Protein AF-A0A630PQ81-F1 (afdb_monomer_lite)

pLDDT: mean 87.75, std 16.14, range [36.44, 98.31]

Structure (mmCIF, N/CA/C/O backbone):
data_AF-A0A630PQ81-F1
#
_entry.id   AF-A0A630PQ81-F1
#
loop_
_atom_site.group_PDB
_atom_site.id
_atom_site.type_symbol
_atom_site.label_atom_id
_atom_site.label_alt_id
_atom_site.label_comp_id
_atom_site.label_asym_id
_atom_site.label_entity_id
_atom_site.label_seq_id
_atom_site.pdbx_PDB_ins_code
_atom_site.Cartn_x
_atom_site.Cartn_y
_atom_site.Cartn_z
_atom_site.occupancy
_atom_site.B_iso_or_equiv
_atom_site.auth_seq_id
_atom_site.auth_comp_id
_atom_site.auth_asym_id
_atom_site.auth_atom_id
_atom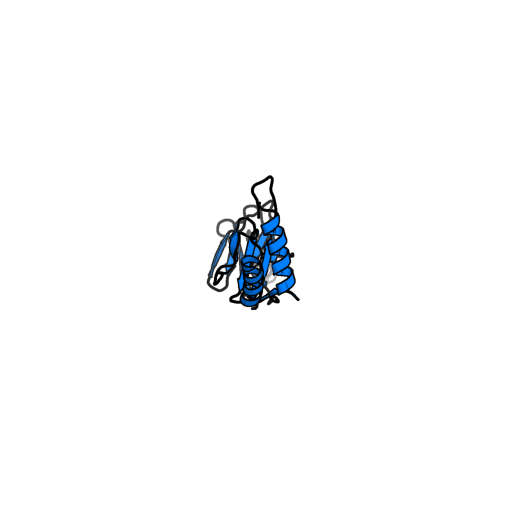_si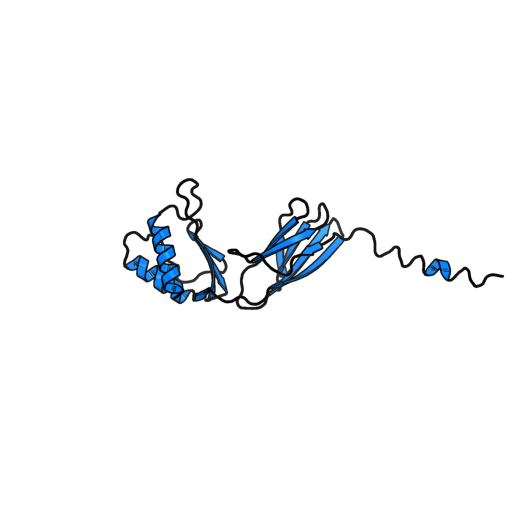te.pdbx_PDB_model_num
ATOM 1 N N . MET A 1 1 ? -54.970 -2.623 47.371 1.00 36.44 1 MET A N 1
ATOM 2 C CA . MET A 1 1 ? -53.693 -1.878 47.394 1.00 36.44 1 MET A CA 1
ATOM 3 C C . MET A 1 1 ? -52.606 -2.675 46.674 1.00 36.44 1 MET A C 1
ATOM 5 O O . MET A 1 1 ? -52.309 -3.789 47.068 1.00 36.44 1 MET A O 1
ATOM 9 N N . LYS A 1 2 ? -52.082 -2.087 45.588 1.00 42.00 2 LYS A N 1
ATOM 10 C CA . LYS A 1 2 ? -50.686 -2.111 45.104 1.00 42.00 2 LYS A CA 1
ATOM 11 C C . LYS A 1 2 ? -49.961 -3.469 44.942 1.00 42.00 2 LYS A C 1
ATOM 13 O O . LYS A 1 2 ? -48.954 -3.707 45.590 1.00 42.00 2 LYS A O 1
ATOM 18 N N . LYS A 1 3 ? -50.373 -4.278 43.953 1.00 38.97 3 LYS A N 1
ATOM 19 C CA . LYS A 1 3 ? -49.471 -5.231 43.252 1.00 38.97 3 LYS A CA 1
ATOM 20 C C . LYS A 1 3 ? -48.837 -4.639 41.976 1.00 38.97 3 LYS A C 1
ATOM 22 O O . LYS A 1 3 ? -48.076 -5.311 41.298 1.00 38.97 3 LYS A O 1
ATOM 27 N N . GLY A 1 4 ? -49.125 -3.371 41.669 1.00 41.38 4 GLY A N 1
ATOM 28 C CA . GLY A 1 4 ? -48.675 -2.685 40.451 1.00 41.38 4 GLY A CA 1
ATOM 29 C C . GLY A 1 4 ? -47.398 -1.847 40.576 1.00 41.38 4 GLY A C 1
ATOM 30 O O . GLY A 1 4 ? -47.082 -1.131 39.639 1.00 41.38 4 GLY A O 1
ATOM 31 N N . ILE A 1 5 ? -46.683 -1.879 41.709 1.00 49.38 5 ILE A N 1
ATOM 32 C CA . ILE A 1 5 ? -45.507 -1.003 41.928 1.00 49.38 5 ILE A CA 1
ATOM 33 C C . ILE A 1 5 ? -44.171 -1.757 41.814 1.00 49.38 5 ILE A C 1
ATOM 35 O O . ILE A 1 5 ? -43.137 -1.138 41.599 1.00 49.38 5 ILE A O 1
ATOM 39 N N . VAL A 1 6 ? -44.165 -3.093 41.864 1.00 46.97 6 VAL A N 1
ATOM 40 C CA . VAL A 1 6 ? -42.902 -3.858 41.899 1.00 46.97 6 VAL A CA 1
ATOM 41 C C . VAL A 1 6 ? -42.354 -4.182 40.499 1.00 46.97 6 VAL A C 1
ATOM 43 O O . VAL A 1 6 ? -41.145 -4.295 40.339 1.00 46.97 6 VAL A O 1
ATOM 46 N N . LEU A 1 7 ? -43.194 -4.237 39.455 1.00 39.53 7 LEU A N 1
ATOM 47 C CA . LEU A 1 7 ? -42.712 -4.476 38.082 1.00 39.53 7 LEU A CA 1
ATOM 48 C C . LEU A 1 7 ? -42.153 -3.223 37.384 1.00 39.53 7 LEU A C 1
ATOM 50 O O . LEU A 1 7 ? -41.381 -3.353 36.439 1.00 39.53 7 LEU A O 1
ATOM 54 N N . GLY A 1 8 ? -42.497 -2.020 37.857 1.00 38.06 8 GLY A N 1
ATOM 55 C CA . GLY A 1 8 ? -42.002 -0.764 37.279 1.00 38.06 8 GLY A CA 1
ATOM 56 C C . GLY A 1 8 ? -40.541 -0.453 37.623 1.00 38.06 8 GLY A C 1
ATOM 57 O O . GLY A 1 8 ? -39.893 0.287 36.894 1.00 38.06 8 GLY A O 1
ATOM 58 N N . LEU A 1 9 ? -40.005 -1.040 38.700 1.00 41.66 9 LEU A N 1
ATOM 59 C CA . LEU A 1 9 ? -38.631 -0.794 39.154 1.00 41.66 9 LEU A CA 1
ATOM 60 C C . LEU A 1 9 ? -37.600 -1.778 38.586 1.00 41.66 9 LEU A C 1
ATOM 62 O O . LEU A 1 9 ? -36.418 -1.462 38.575 1.00 41.66 9 LEU A O 1
ATOM 66 N N . ILE A 1 10 ? -38.023 -2.936 38.069 1.00 45.41 10 ILE A N 1
ATOM 67 C CA . ILE A 1 10 ? -37.098 -3.924 37.482 1.00 45.41 10 ILE A CA 1
ATOM 68 C C . ILE A 1 10 ? -36.835 -3.626 35.996 1.00 45.41 10 ILE A C 1
ATOM 70 O O . ILE A 1 10 ? -35.736 -3.865 35.509 1.00 45.41 10 ILE A O 1
ATOM 74 N N . LEU A 1 11 ? -37.788 -3.006 35.291 1.00 42.41 11 LEU A N 1
ATOM 75 C CA . LEU A 1 11 ? -37.612 -2.578 33.894 1.00 42.41 11 LEU A CA 1
ATOM 76 C C . LEU A 1 11 ? -36.824 -1.266 33.733 1.00 42.41 11 LEU A C 1
ATOM 78 O O . LEU A 1 11 ? -36.302 -0.995 32.654 1.00 42.41 11 LEU A O 1
ATOM 82 N N . LEU A 1 12 ? -36.690 -0.477 34.804 1.00 42.53 12 LEU A N 1
ATOM 83 C CA . LEU A 1 12 ? -35.894 0.759 34.823 1.00 42.53 12 LEU A CA 1
ATOM 84 C C . LEU A 1 12 ? -34.411 0.535 35.173 1.00 42.53 12 LEU A C 1
ATOM 86 O O . LEU A 1 12 ? -33.612 1.453 35.028 1.00 42.53 12 LEU A O 1
ATOM 90 N N . LEU A 1 13 ? -34.027 -0.681 35.579 1.00 41.66 13 LEU A N 1
ATOM 91 C CA . LEU A 1 13 ? -32.638 -1.050 35.893 1.00 41.66 13 LEU A CA 1
ATOM 92 C C . LEU A 1 13 ? -31.904 -1.738 34.731 1.00 41.66 13 LEU A C 1
ATOM 94 O O . LEU A 1 13 ? -30.680 -1.820 34.745 1.00 41.66 13 LEU A O 1
ATOM 98 N N . SER A 1 14 ? -32.616 -2.159 33.685 1.00 43.84 14 SER A N 1
ATOM 99 C CA . SER A 1 14 ? -32.022 -2.729 32.466 1.00 43.84 14 SER A CA 1
ATOM 100 C C . SER A 1 14 ? -31.565 -1.685 31.435 1.00 43.84 14 SER A C 1
ATOM 102 O O . SER A 1 14 ? -30.936 -2.051 30.449 1.00 43.84 14 SER A O 1
ATOM 104 N N . PHE A 1 15 ? -31.819 -0.391 31.663 1.00 43.97 15 PHE A N 1
ATOM 105 C CA . PHE A 1 15 ? -31.356 0.699 30.787 1.00 43.97 15 PHE A CA 1
ATOM 106 C C . PHE A 1 15 ? -30.071 1.401 31.269 1.00 43.97 15 PHE A C 1
ATOM 108 O O . PHE A 1 15 ? -29.619 2.340 30.623 1.00 43.97 15 PHE A O 1
ATOM 115 N N . VAL A 1 16 ? -29.441 0.937 32.358 1.00 46.56 16 VAL A N 1
ATOM 116 C CA . VAL A 1 16 ? -28.219 1.556 32.927 1.00 46.56 16 VAL A CA 1
ATOM 117 C C . VAL A 1 16 ? -26.954 0.701 32.709 1.00 46.56 16 VAL A C 1
ATOM 119 O O . VAL A 1 16 ? -25.920 0.956 33.310 1.00 46.56 16 VAL A O 1
ATOM 122 N N . LEU A 1 17 ? -26.983 -0.300 31.819 1.00 43.97 17 LEU A N 1
ATOM 123 C CA . LEU A 1 17 ? -25.800 -1.137 31.527 1.00 43.97 17 LEU A CA 1
ATOM 124 C C . LEU A 1 17 ? -25.284 -1.072 30.080 1.00 43.97 17 LEU A C 1
ATOM 126 O O . LEU A 1 17 ? -24.319 -1.755 29.768 1.00 43.97 17 LEU A O 1
ATOM 130 N N . TYR A 1 18 ? -25.846 -0.211 29.223 1.00 46.78 18 TYR A N 1
ATOM 131 C CA . TYR A 1 18 ? -25.339 0.020 27.856 1.00 46.78 18 TYR A CA 1
ATOM 132 C C . TYR A 1 18 ? -24.594 1.350 27.668 1.00 46.78 18 TYR A C 1
ATOM 134 O O . TYR A 1 18 ? -24.274 1.730 26.548 1.00 46.78 18 TYR A O 1
ATOM 142 N N . GLY A 1 19 ? -24.305 2.075 28.748 1.00 50.28 19 GLY A N 1
ATOM 143 C CA . GLY A 1 19 ? -23.718 3.409 28.653 1.00 50.28 19 GLY A CA 1
ATOM 144 C C . GLY A 1 19 ? -22.691 3.670 29.734 1.00 50.28 19 GLY A C 1
ATOM 145 O O . GLY A 1 19 ? -22.947 4.459 30.636 1.00 50.28 19 GLY A O 1
ATOM 146 N N . CYS A 1 20 ? -21.532 3.017 29.662 1.00 53.78 20 CYS A N 1
ATOM 147 C CA . CYS A 1 20 ? -20.345 3.554 30.316 1.00 53.78 20 CYS A CA 1
ATOM 148 C C . CYS A 1 20 ? -19.072 3.023 29.647 1.00 53.78 20 CYS A C 1
ATOM 150 O O . CYS A 1 20 ? -18.573 1.967 30.021 1.00 53.78 20 CYS A O 1
ATOM 152 N N . GLY A 1 21 ? -18.520 3.781 28.697 1.00 68.38 21 GLY A N 1
ATOM 153 C CA . GLY A 1 21 ? -17.074 3.897 28.471 1.00 68.38 21 GLY A CA 1
ATOM 154 C C . GLY A 1 21 ? -16.379 2.972 27.470 1.00 68.38 21 GLY A C 1
ATOM 155 O O . GLY A 1 21 ? -15.156 2.938 27.510 1.00 68.38 21 GLY A O 1
ATOM 156 N N . GLU A 1 22 ? -17.077 2.216 26.622 1.00 85.44 22 GLU A N 1
ATOM 157 C CA . GLU A 1 22 ? -16.407 1.641 25.442 1.00 85.44 22 GLU A CA 1
ATOM 158 C C . GLU A 1 22 ? -15.957 2.781 24.512 1.00 85.44 22 GLU A C 1
ATOM 160 O O . GLU A 1 22 ? -16.716 3.740 24.344 1.00 85.44 22 GLU A O 1
ATOM 165 N N . PRO A 1 23 ? -14.735 2.731 23.950 1.00 92.38 23 PRO A N 1
ATOM 166 C CA . PRO A 1 23 ? -14.291 3.764 23.027 1.00 92.38 23 PRO A CA 1
ATOM 167 C C . PRO A 1 23 ? -15.158 3.732 21.765 1.00 92.38 23 PRO A C 1
ATOM 169 O O . PRO A 1 23 ? -15.408 2.674 21.187 1.00 92.38 23 PRO A O 1
ATOM 172 N N . GLU A 1 24 ? -15.609 4.894 21.315 1.00 93.81 24 GLU A N 1
ATOM 173 C CA . GLU A 1 24 ? -16.225 5.048 20.002 1.00 93.81 24 GLU A CA 1
ATOM 174 C C . GLU A 1 24 ? -15.226 4.632 18.926 1.00 93.81 24 GLU A C 1
ATOM 176 O O . GLU A 1 24 ? -14.032 4.913 19.039 1.00 93.81 24 GLU A O 1
ATOM 181 N N . LEU A 1 25 ? -15.716 3.970 17.881 1.00 96.62 25 LEU A N 1
ATOM 182 C CA . LEU A 1 25 ? -14.913 3.559 16.741 1.00 96.62 25 LEU A CA 1
ATOM 183 C C . LEU A 1 25 ? -15.774 3.561 15.482 1.00 96.62 25 LEU A C 1
ATOM 185 O O . LEU A 1 25 ? -16.758 2.828 15.395 1.00 96.62 25 LEU A O 1
ATOM 189 N N . ASP A 1 26 ? -15.358 4.342 14.491 1.00 96.62 26 ASP A N 1
ATOM 190 C CA . ASP A 1 26 ? -15.913 4.307 13.141 1.00 96.62 26 ASP A CA 1
ATOM 191 C C . ASP A 1 26 ? -14.789 4.267 12.104 1.00 96.62 26 ASP A C 1
ATOM 193 O O . ASP A 1 26 ? -13.698 4.804 12.314 1.00 96.62 26 ASP A O 1
ATOM 197 N N . ILE A 1 27 ? -15.045 3.610 10.975 1.00 97.25 27 ILE A N 1
ATOM 198 C CA . ILE A 1 27 ? -14.102 3.533 9.861 1.00 97.25 27 ILE A CA 1
ATOM 199 C C . ILE A 1 27 ? -14.843 3.533 8.526 1.00 97.25 27 ILE A C 1
ATOM 201 O O . ILE A 1 27 ? -15.857 2.855 8.346 1.00 97.25 27 ILE A O 1
ATOM 205 N N . SER A 1 28 ? -14.306 4.281 7.560 1.00 96.12 28 SER A N 1
ATOM 206 C CA . SER A 1 28 ? -14.865 4.374 6.219 1.00 96.12 28 SER A CA 1
ATOM 207 C C . SER A 1 28 ? -14.917 3.001 5.549 1.00 96.12 28 SER A C 1
ATOM 209 O O . SER A 1 28 ? -14.017 2.174 5.685 1.00 96.12 28 SER A O 1
ATOM 211 N N . LYS A 1 29 ? -15.983 2.758 4.782 1.00 91.94 29 LYS A N 1
ATOM 212 C CA . LYS A 1 29 ? -16.113 1.544 3.958 1.00 91.94 29 LYS A CA 1
ATOM 213 C C . LYS A 1 29 ? -15.402 1.675 2.617 1.00 91.94 29 LYS A C 1
ATOM 215 O O . LYS A 1 29 ? -14.972 0.673 2.051 1.00 91.94 29 LYS A O 1
ATOM 220 N N . ASP A 1 30 ? -15.256 2.907 2.144 1.00 93.69 30 ASP A N 1
ATOM 221 C CA . ASP A 1 30 ? -14.578 3.226 0.898 1.00 93.69 30 ASP A CA 1
ATOM 222 C C . ASP A 1 30 ? -13.176 3.774 1.190 1.00 93.69 30 ASP A C 1
ATOM 224 O O . ASP A 1 30 ? -13.030 4.678 2.027 1.00 93.69 30 ASP A O 1
ATOM 228 N N . PRO A 1 31 ? -12.135 3.243 0.527 1.00 95.81 31 PRO A N 1
ATOM 229 C CA . PRO A 1 31 ? -10.786 3.755 0.674 1.00 95.81 31 PRO A CA 1
ATOM 230 C C . PRO A 1 31 ? -10.530 4.960 -0.232 1.00 95.81 31 PRO A C 1
ATOM 232 O O . PRO A 1 31 ? -11.001 5.042 -1.369 1.00 95.81 31 PRO A O 1
ATOM 235 N N . GLY A 1 32 ? -9.659 5.852 0.229 1.00 93.00 32 GLY A N 1
ATOM 236 C CA . GLY A 1 32 ? -8.945 6.780 -0.638 1.00 93.00 32 GLY A CA 1
ATOM 237 C C . GLY A 1 32 ? -7.964 6.060 -1.573 1.00 93.00 32 GLY A C 1
ATOM 238 O O . GLY A 1 32 ? -7.551 4.919 -1.340 1.00 93.00 32 GLY A O 1
ATOM 239 N N . LYS A 1 33 ? -7.565 6.753 -2.645 1.00 84.94 33 LYS A N 1
ATOM 240 C CA . LYS A 1 33 ? -6.520 6.295 -3.577 1.00 84.94 33 LYS A CA 1
ATOM 241 C C . LYS A 1 33 ? -5.121 6.545 -2.999 1.00 84.94 33 LYS A C 1
ATOM 243 O O . LYS A 1 33 ? -4.951 7.319 -2.063 1.00 84.94 33 LYS A O 1
ATOM 248 N N . GLY A 1 34 ? -4.114 5.906 -3.583 1.00 91.06 34 GLY A N 1
ATOM 249 C CA . GLY A 1 34 ? -2.717 6.025 -3.164 1.00 91.06 34 GLY A CA 1
ATOM 250 C C . GLY A 1 34 ? -1.954 4.723 -3.364 1.00 91.06 34 GLY A C 1
ATOM 251 O O . GLY A 1 34 ? -2.516 3.739 -3.853 1.00 91.06 34 GLY A O 1
ATOM 252 N N . TYR A 1 35 ? -0.685 4.716 -2.969 1.00 94.62 35 TYR A N 1
ATOM 253 C CA . TYR A 1 35 ? 0.141 3.512 -3.011 1.00 94.62 35 TYR A CA 1
ATOM 254 C C . TYR A 1 35 ? -0.479 2.387 -2.157 1.00 94.62 35 TYR A C 1
ATOM 256 O O . TYR A 1 35 ? -0.769 1.311 -2.679 1.00 94.62 35 TYR A O 1
ATOM 264 N N . TYR A 1 36 ? -0.851 2.687 -0.910 1.00 96.00 36 TYR A N 1
ATOM 265 C CA . TYR A 1 36 ? -1.778 1.876 -0.108 1.00 96.00 36 TYR A CA 1
ATOM 266 C C . TYR A 1 36 ? -3.239 2.285 -0.348 1.00 96.00 36 TYR A C 1
ATOM 268 O O . TYR A 1 36 ? -3.518 3.405 -0.788 1.00 96.00 36 TYR A O 1
ATOM 276 N N . LEU A 1 37 ? -4.183 1.400 -0.018 1.00 96.56 37 LEU A N 1
ATOM 277 C CA . LEU A 1 37 ? -5.573 1.807 0.205 1.00 96.56 37 LEU A CA 1
ATOM 278 C C . LEU A 1 37 ? -5.658 2.518 1.559 1.00 96.56 37 LEU A C 1
ATOM 280 O O . LEU A 1 37 ? -5.123 2.024 2.551 1.00 96.56 37 LEU A O 1
ATOM 284 N N . GLN A 1 38 ? -6.315 3.677 1.587 1.00 97.06 38 GLN A N 1
ATOM 285 C CA . GLN A 1 38 ? -6.360 4.540 2.769 1.00 97.06 38 GLN A CA 1
ATOM 286 C C . GLN A 1 38 ? -7.774 4.581 3.339 1.00 97.06 38 GLN A C 1
ATOM 288 O O . GLN A 1 38 ? -8.652 5.219 2.761 1.00 97.06 38 GLN A O 1
ATOM 293 N N . TYR A 1 39 ? -7.998 3.924 4.470 1.00 97.94 39 TYR A N 1
ATOM 294 C CA . TYR A 1 39 ? -9.282 3.949 5.162 1.00 97.94 39 TYR A CA 1
ATOM 295 C C . TYR A 1 39 ? -9.217 4.936 6.318 1.00 97.94 39 TYR A C 1
ATOM 297 O O . TYR A 1 39 ? -8.352 4.824 7.185 1.00 97.94 39 TYR A O 1
ATOM 305 N N . LYS A 1 40 ? -10.109 5.925 6.311 1.00 97.88 40 LYS A N 1
ATOM 306 C CA . LYS A 1 40 ? -10.156 6.952 7.355 1.00 97.88 40 LYS A CA 1
ATOM 307 C C . LYS A 1 40 ? -11.099 6.500 8.452 1.00 97.88 40 LYS A C 1
ATOM 309 O O . LYS A 1 40 ? -12.177 6.001 8.145 1.00 97.88 40 LYS A O 1
ATOM 314 N N . GLY A 1 41 ? -10.716 6.701 9.702 1.00 97.75 41 GLY A N 1
ATOM 315 C CA . GLY A 1 41 ? -11.576 6.402 10.836 1.00 97.75 41 GLY A CA 1
ATOM 316 C C . GLY A 1 41 ? -11.478 7.442 11.934 1.00 97.75 41 GLY A C 1
ATOM 317 O O . GLY A 1 41 ? -10.593 8.303 11.924 1.00 97.75 41 GLY A O 1
ATOM 318 N N . THR A 1 42 ? -12.414 7.347 12.869 1.00 97.81 42 THR A N 1
ATOM 319 C CA . THR A 1 42 ? -12.504 8.195 14.056 1.00 97.81 42 THR A CA 1
ATOM 320 C C . THR A 1 42 ? -12.663 7.346 15.306 1.00 97.81 42 THR A C 1
ATOM 322 O O . THR A 1 42 ? -13.198 6.238 15.248 1.00 97.81 42 THR A O 1
ATOM 325 N N . THR A 1 43 ? -12.199 7.862 16.439 1.00 96.69 43 THR A N 1
ATOM 326 C CA . THR A 1 43 ? -12.234 7.163 17.725 1.00 96.69 43 THR A CA 1
ATOM 327 C C . THR A 1 43 ? -12.372 8.127 18.901 1.00 96.69 43 THR A C 1
ATOM 329 O O . THR A 1 43 ? -12.113 9.319 18.754 1.00 96.69 43 THR A O 1
ATOM 332 N N . SER A 1 44 ? -12.726 7.633 20.088 1.00 93.12 44 SER A N 1
ATOM 333 C CA . SER A 1 44 ? -12.709 8.444 21.319 1.00 93.12 44 SER A CA 1
ATOM 334 C C . SER A 1 44 ? -11.333 9.033 21.659 1.00 93.12 44 SER A C 1
ATOM 336 O O . SER A 1 44 ? -10.300 8.550 21.190 1.00 93.12 44 SER A O 1
ATOM 338 N N . ASP A 1 45 ? -11.324 10.074 22.498 1.00 88.00 45 ASP A N 1
ATOM 339 C CA . ASP A 1 45 ? -10.101 10.651 23.074 1.00 88.00 45 ASP A CA 1
ATOM 340 C C . ASP A 1 45 ? -9.251 9.581 23.764 1.00 88.00 45 ASP A C 1
ATOM 342 O O . ASP A 1 45 ? -9.777 8.669 24.395 1.00 88.00 45 ASP A O 1
ATOM 346 N N . GLU A 1 46 ? -7.928 9.693 23.617 1.00 88.44 46 GLU A N 1
ATOM 347 C CA . GLU A 1 46 ? -6.916 8.804 24.218 1.00 88.44 46 GLU A CA 1
ATOM 348 C C . GLU A 1 46 ? -6.963 7.324 23.780 1.00 88.44 46 GLU A C 1
ATOM 350 O O . GLU A 1 46 ? -6.067 6.548 24.134 1.00 88.44 46 GLU A O 1
ATOM 355 N N . ALA A 1 47 ? -7.946 6.928 22.965 1.00 95.25 47 ALA A N 1
ATOM 356 C CA . ALA A 1 47 ? -8.067 5.570 22.462 1.00 95.25 47 ALA A CA 1
ATOM 357 C C . ALA A 1 47 ? -6.895 5.210 21.537 1.00 95.25 47 ALA A C 1
ATOM 359 O O . ALA A 1 47 ? -6.502 5.961 20.641 1.00 95.25 47 ALA A O 1
ATOM 360 N N . LYS A 1 48 ? -6.346 4.012 21.737 1.00 96.94 48 LYS A N 1
ATOM 361 C CA . LYS A 1 48 ? -5.285 3.446 20.901 1.00 96.94 48 LYS A CA 1
ATOM 362 C C . LYS A 1 48 ? -5.901 2.548 19.847 1.00 96.94 48 LYS A C 1
ATOM 364 O O . LYS A 1 48 ? -6.679 1.658 20.187 1.00 96.94 48 LYS A O 1
ATOM 369 N N . ILE A 1 49 ? -5.494 2.735 18.594 1.00 98.25 49 ILE A N 1
ATOM 370 C CA . ILE A 1 49 ? -6.002 1.937 17.481 1.00 98.25 49 ILE A CA 1
ATOM 371 C C . ILE A 1 49 ? -4.993 0.872 17.065 1.00 98.25 49 ILE A C 1
ATOM 373 O O . ILE A 1 49 ? -3.806 1.142 16.872 1.00 98.25 49 ILE A O 1
ATOM 377 N N . THR A 1 50 ? -5.486 -0.353 16.903 1.00 98.19 50 THR A N 1
ATOM 378 C CA . THR A 1 50 ? -4.740 -1.482 16.348 1.00 98.19 50 THR A CA 1
ATOM 379 C C . THR A 1 50 ? -5.490 -2.055 15.153 1.00 98.19 50 THR A C 1
ATOM 381 O O . THR A 1 50 ? -6.689 -2.305 15.217 1.00 98.19 50 THR A O 1
ATOM 384 N N . LEU A 1 51 ? -4.772 -2.286 14.061 1.00 98.31 51 LEU A N 1
ATOM 385 C CA . LEU A 1 51 ? -5.243 -3.028 12.903 1.00 98.31 51 LEU A CA 1
ATOM 386 C C . LEU A 1 51 ? -4.706 -4.456 12.980 1.00 98.31 51 LEU A C 1
ATOM 388 O O . LEU A 1 51 ? -3.499 -4.649 13.117 1.00 98.31 51 LEU A O 1
ATOM 392 N N . LYS A 1 52 ? -5.582 -5.448 12.862 1.00 98.31 52 LYS A N 1
ATOM 393 C CA . LYS A 1 52 ? -5.236 -6.869 12.889 1.00 98.31 52 LYS A CA 1
ATOM 394 C C . LYS A 1 52 ? -5.668 -7.545 11.593 1.00 98.31 52 LYS A C 1
ATOM 396 O O . LYS A 1 52 ? -6.802 -7.352 11.163 1.00 98.31 52 LYS A O 1
ATOM 401 N N . ASN A 1 53 ? -4.787 -8.322 10.969 1.00 96.25 53 ASN A N 1
ATOM 402 C CA . ASN A 1 53 ? -5.119 -9.102 9.769 1.00 96.25 53 ASN A CA 1
ATOM 403 C C . ASN A 1 53 ? -5.644 -10.510 10.126 1.00 96.25 53 ASN A C 1
ATOM 405 O O . ASN A 1 53 ? -5.686 -10.900 11.295 1.00 96.25 53 ASN A O 1
ATOM 409 N N . GLU A 1 54 ? -6.036 -11.294 9.117 1.00 94.62 54 GLU A N 1
ATOM 410 C CA . GLU A 1 54 ? -6.593 -12.645 9.318 1.00 94.62 54 GLU A CA 1
ATOM 411 C C . GLU A 1 54 ? -5.570 -13.659 9.859 1.00 94.62 54 GLU A C 1
ATOM 413 O O . GLU A 1 54 ? -5.972 -14.630 10.498 1.00 94.62 54 GLU A O 1
ATOM 418 N N . SER A 1 55 ? -4.261 -13.433 9.672 1.00 94.44 55 SER A N 1
ATOM 419 C CA . SER A 1 55 ? -3.211 -14.262 10.289 1.00 94.44 55 SER A CA 1
ATOM 420 C C . SER A 1 55 ? -2.957 -13.910 11.759 1.00 94.44 55 SER A C 1
ATOM 422 O O . SER A 1 55 ? -2.253 -14.636 12.459 1.00 94.44 55 SER A O 1
ATOM 424 N N . GLY A 1 56 ? -3.560 -12.824 12.249 1.00 95.62 56 GLY A N 1
ATOM 425 C CA . GLY A 1 56 ? -3.443 -12.351 13.622 1.00 95.62 56 GLY A CA 1
ATOM 426 C C . GLY A 1 56 ? -2.285 -11.387 13.868 1.00 95.62 56 GLY A C 1
ATOM 427 O O . GLY A 1 56 ? -2.106 -10.956 15.006 1.00 95.62 56 GLY A O 1
ATOM 428 N N . GLU A 1 57 ? 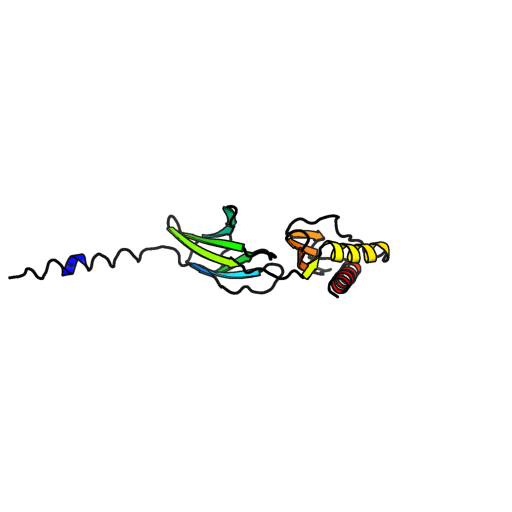-1.539 -11.017 12.829 1.00 96.25 57 GLU A N 1
ATOM 429 C CA . GLU A 1 57 ? -0.540 -9.954 12.888 1.00 96.25 57 GLU A CA 1
ATOM 430 C C . GLU A 1 57 ? -1.220 -8.616 13.189 1.00 96.25 57 GLU A C 1
ATOM 432 O O . GLU A 1 57 ? -2.307 -8.322 12.682 1.00 96.25 57 GLU A O 1
ATOM 437 N N . THR A 1 58 ? -0.577 -7.803 14.026 1.00 97.25 58 THR A N 1
ATOM 438 C CA . THR A 1 58 ? -1.131 -6.534 14.497 1.00 97.25 58 THR A CA 1
ATOM 439 C C . THR A 1 58 ? -0.215 -5.366 14.160 1.00 97.25 58 THR A C 1
ATOM 441 O O . THR A 1 58 ? 1.007 -5.467 14.252 1.00 97.25 58 THR A O 1
ATOM 444 N N . LYS A 1 59 ? -0.816 -4.228 13.814 1.00 97.25 59 LYS A N 1
ATOM 445 C CA . LYS A 1 59 ? -0.140 -2.955 13.569 1.00 97.25 59 LYS A CA 1
ATOM 446 C C . LYS A 1 59 ? -0.848 -1.851 14.345 1.00 97.25 59 LYS A C 1
ATOM 448 O O . LYS A 1 59 ? -2.052 -1.664 14.192 1.00 97.25 59 LYS A O 1
ATOM 453 N N . LYS A 1 60 ? -0.109 -1.103 15.165 1.00 97.75 60 LYS A N 1
ATOM 454 C CA . LYS A 1 60 ? -0.634 0.105 15.820 1.00 97.75 60 LYS A CA 1
ATOM 455 C C . LYS A 1 60 ? -0.781 1.222 14.790 1.00 97.75 60 LYS A C 1
ATOM 457 O O . LYS A 1 60 ? 0.077 1.352 13.917 1.00 97.75 60 LYS A O 1
ATOM 462 N N . LEU A 1 61 ? -1.859 1.990 14.888 1.00 97.81 61 LEU A N 1
ATOM 463 C CA . LEU A 1 61 ? -2.101 3.153 14.040 1.00 97.81 61 LEU A CA 1
ATOM 464 C C . LEU A 1 61 ? -1.926 4.431 14.854 1.00 97.81 61 LEU A C 1
ATOM 466 O O . LEU A 1 61 ? -2.341 4.492 16.014 1.00 97.81 61 LEU A O 1
ATOM 470 N N . ASP A 1 62 ? -1.341 5.442 14.222 1.00 96.75 62 ASP A N 1
ATOM 471 C CA . ASP A 1 62 ? -1.253 6.774 14.800 1.00 96.75 62 ASP A CA 1
ATOM 472 C C . ASP A 1 62 ? -2.635 7.434 14.794 1.00 96.75 62 ASP A C 1
ATOM 474 O O . ASP A 1 62 ? -3.394 7.335 13.823 1.00 96.75 62 ASP A O 1
ATOM 478 N N . VAL A 1 63 ? -2.958 8.082 15.912 1.00 96.25 63 VAL A N 1
ATOM 479 C CA . VAL A 1 63 ? -4.219 8.791 16.122 1.00 96.25 63 VAL A CA 1
ATOM 480 C C . VAL A 1 63 ? -3.896 10.257 16.354 1.00 96.25 63 VAL A C 1
ATOM 482 O O . VAL A 1 63 ? -3.223 10.612 17.320 1.00 96.25 63 VAL A O 1
ATOM 485 N N . GLU A 1 64 ? -4.408 11.117 15.485 1.00 94.62 64 GLU A N 1
ATOM 486 C CA . GLU A 1 64 ? -4.262 12.563 15.576 1.00 94.62 64 GLU A CA 1
ATOM 487 C C . GLU A 1 64 ? -5.642 13.193 15.691 1.00 94.62 64 GLU A C 1
ATOM 489 O O . GLU A 1 64 ? -6.472 13.036 14.797 1.00 94.62 64 GLU A O 1
ATOM 494 N N . LYS A 1 65 ? -5.900 13.917 16.789 1.00 93.44 65 LYS A N 1
ATOM 495 C CA . LYS A 1 65 ? -7.192 14.588 17.034 1.00 93.44 65 LYS A CA 1
ATOM 496 C C . LYS A 1 65 ? -8.372 13.651 16.746 1.00 93.44 65 LYS A C 1
ATOM 498 O O . LYS A 1 65 ? -9.204 13.935 15.881 1.00 93.44 65 LYS A O 1
ATOM 503 N N . ASN A 1 66 ? -8.369 12.489 17.405 1.00 95.88 66 ASN A N 1
ATOM 504 C CA . ASN A 1 66 ? -9.427 11.476 17.299 1.00 95.88 66 ASN A CA 1
ATOM 505 C C . ASN A 1 66 ? -9.579 10.826 15.926 1.00 95.88 66 ASN A C 1
ATOM 507 O O . ASN A 1 66 ? -10.500 10.044 15.724 1.00 95.88 66 ASN A O 1
ATOM 511 N N . SER A 1 67 ? -8.695 11.135 14.985 1.00 97.25 67 SER A N 1
ATOM 512 C CA . SER A 1 67 ? -8.741 10.632 13.621 1.00 97.25 67 SER A CA 1
ATOM 513 C C . SER A 1 67 ? -7.544 9.733 13.368 1.00 97.25 67 SER A C 1
ATOM 515 O O . SER A 1 67 ? -6.446 9.987 13.856 1.00 97.25 67 SER A O 1
ATOM 517 N N . PHE A 1 68 ? -7.742 8.686 12.579 1.00 97.62 68 PHE A N 1
ATOM 518 C CA . PHE A 1 68 ? -6.668 7.790 12.169 1.00 97.62 68 PHE A CA 1
ATOM 519 C C . PHE A 1 68 ? -6.827 7.390 10.704 1.00 97.62 68 PHE A C 1
ATOM 521 O O . PHE A 1 68 ? -7.905 7.497 10.112 1.00 97.62 68 PHE A O 1
ATOM 528 N N . THR A 1 69 ? -5.734 6.910 10.111 1.00 97.81 69 THR A N 1
ATOM 529 C CA . THR A 1 69 ? -5.745 6.328 8.765 1.00 97.81 69 THR A CA 1
ATOM 530 C C . THR A 1 69 ? -5.183 4.914 8.812 1.00 97.81 69 THR A C 1
ATOM 532 O O . THR A 1 69 ? -4.019 4.702 9.147 1.00 97.81 69 THR A O 1
ATOM 535 N N . ALA A 1 70 ? -6.003 3.934 8.443 1.00 97.31 70 ALA A N 1
ATOM 536 C CA . ALA A 1 70 ? -5.560 2.568 8.220 1.00 97.31 70 ALA A CA 1
ATOM 537 C C . ALA A 1 70 ? -5.048 2.428 6.781 1.00 97.31 70 ALA A C 1
ATOM 539 O O . ALA A 1 70 ? -5.811 2.508 5.815 1.00 97.31 70 ALA A O 1
ATOM 540 N N . LEU A 1 71 ? -3.737 2.224 6.649 1.00 96.19 71 LEU A N 1
ATOM 541 C CA . LEU A 1 71 ? -3.084 1.913 5.380 1.00 96.19 71 LEU A CA 1
ATOM 542 C C . LEU A 1 71 ? -3.062 0.399 5.195 1.00 96.19 71 LEU A C 1
ATOM 544 O O . LEU A 1 71 ? -2.368 -0.299 5.937 1.00 96.19 71 LEU A O 1
ATOM 548 N N . VAL A 1 72 ? -3.809 -0.098 4.210 1.00 95.31 72 VAL A N 1
ATOM 549 C CA . VAL A 1 72 ? -3.880 -1.534 3.907 1.00 95.31 72 VAL A CA 1
ATOM 550 C C . VAL A 1 72 ? -3.324 -1.829 2.512 1.00 95.31 72 VAL A C 1
ATOM 552 O O . VAL A 1 72 ? -3.509 -1.020 1.590 1.00 95.31 72 VAL A O 1
ATOM 555 N N . PRO A 1 73 ? -2.600 -2.950 2.341 1.00 94.62 73 PRO A N 1
ATOM 556 C CA . PRO A 1 73 ? -2.070 -3.342 1.046 1.00 94.62 73 PRO A CA 1
ATOM 557 C C . PRO A 1 73 ? -3.201 -3.639 0.057 1.00 94.62 73 PRO A C 1
ATOM 559 O O . PRO A 1 73 ? -4.328 -3.983 0.421 1.00 94.62 73 PRO A O 1
ATOM 562 N N . ARG A 1 74 ? -2.883 -3.498 -1.225 1.00 95.06 74 ARG A N 1
ATOM 563 C CA . ARG A 1 74 ? -3.750 -3.875 -2.337 1.00 95.06 74 ARG A CA 1
ATOM 564 C C . ARG A 1 74 ? -3.506 -5.344 -2.644 1.00 95.06 74 ARG A C 1
ATOM 566 O O . ARG A 1 74 ? -2.368 -5.726 -2.879 1.00 95.06 74 ARG A O 1
ATOM 573 N N . LEU A 1 75 ? -4.569 -6.138 -2.674 1.00 95.38 75 LEU A N 1
ATOM 574 C CA . LEU A 1 75 ? -4.493 -7.580 -2.902 1.00 95.38 75 LEU A CA 1
ATOM 575 C C . LEU A 1 75 ? -5.426 -7.987 -4.043 1.00 95.38 75 LEU A C 1
ATOM 577 O O . LEU A 1 75 ? -6.489 -7.394 -4.243 1.00 95.38 75 LEU A O 1
ATOM 581 N N . THR A 1 76 ? -5.031 -9.008 -4.795 1.00 96.38 76 THR A N 1
ATOM 582 C CA . THR A 1 76 ? -5.851 -9.634 -5.845 1.00 96.38 76 THR A CA 1
ATOM 583 C C . THR A 1 76 ? -6.964 -10.511 -5.271 1.00 96.38 76 THR A C 1
ATOM 585 O O . THR A 1 76 ? -7.917 -10.870 -5.969 1.00 96.38 76 THR A O 1
ATOM 588 N N . SER A 1 77 ? -6.883 -10.810 -3.976 1.00 96.50 77 SER A N 1
ATOM 589 C CA . SER A 1 77 ? -7.905 -11.481 -3.185 1.00 96.50 77 SER A CA 1
ATOM 590 C C . SER A 1 77 ? -8.646 -10.494 -2.275 1.00 96.50 77 SER A C 1
ATOM 592 O O . SER A 1 77 ? -8.213 -9.367 -2.035 1.00 96.50 77 SER A O 1
ATOM 594 N N . LYS A 1 78 ? -9.824 -10.905 -1.798 1.00 96.56 78 LYS A N 1
ATOM 595 C CA . LYS A 1 78 ? -10.532 -10.194 -0.729 1.00 96.56 78 LYS A CA 1
ATOM 596 C C . LYS A 1 78 ? -9.775 -10.432 0.579 1.00 96.56 78 LYS A C 1
ATOM 598 O O . LYS A 1 78 ? -9.457 -11.580 0.862 1.00 96.56 78 LYS A O 1
ATOM 603 N N . ALA A 1 79 ? -9.592 -9.387 1.379 1.00 95.88 79 ALA A N 1
ATOM 604 C CA . ALA A 1 79 ? -8.990 -9.480 2.706 1.00 95.88 79 ALA A CA 1
ATOM 605 C C . ALA A 1 79 ? -9.906 -8.872 3.770 1.00 95.88 79 ALA A C 1
ATOM 607 O O . ALA A 1 79 ? -10.693 -7.959 3.492 1.00 95.88 79 ALA A O 1
ATOM 608 N N . ILE A 1 80 ? -9.819 -9.386 4.993 1.00 97.25 80 ILE A N 1
ATOM 609 C CA . ILE A 1 80 ? -10.573 -8.869 6.137 1.00 97.25 80 ILE A CA 1
ATOM 610 C C . ILE A 1 80 ? -9.596 -8.441 7.229 1.00 97.25 80 ILE A C 1
ATOM 612 O O . ILE A 1 80 ? -8.675 -9.165 7.585 1.00 97.25 80 ILE A O 1
ATOM 616 N N . TYR A 1 81 ? -9.818 -7.259 7.787 1.00 97.94 81 TYR A N 1
ATOM 617 C CA . TYR A 1 81 ? -9.081 -6.771 8.943 1.00 97.94 81 TYR A CA 1
ATOM 618 C C . TYR A 1 81 ? -10.045 -6.504 10.094 1.00 97.94 81 TYR A C 1
ATOM 620 O O . TYR A 1 81 ? -11.191 -6.102 9.879 1.00 97.94 81 TYR A O 1
ATOM 628 N N . THR A 1 82 ? -9.567 -6.688 11.317 1.00 98.19 82 THR A N 1
ATOM 629 C CA . THR A 1 82 ? -10.240 -6.199 12.521 1.00 98.19 82 THR A CA 1
ATOM 630 C C . THR A 1 82 ? -9.556 -4.912 12.955 1.00 98.19 82 THR A C 1
ATOM 632 O O . THR A 1 82 ? -8.339 -4.881 13.140 1.00 98.19 82 THR A O 1
ATOM 635 N N . VAL A 1 83 ? -10.332 -3.842 13.091 1.00 98.25 83 VAL A N 1
ATOM 636 C CA . VAL A 1 83 ? -9.887 -2.570 13.659 1.00 98.25 83 VAL A CA 1
ATOM 637 C C . VAL A 1 83 ? -10.347 -2.542 15.102 1.00 98.25 83 VAL A C 1
ATOM 639 O O . VAL A 1 83 ? -11.524 -2.760 15.374 1.00 98.25 83 VAL A O 1
ATOM 642 N N . ILE A 1 84 ? -9.410 -2.295 16.004 1.00 97.94 84 ILE A N 1
ATOM 643 C CA . ILE A 1 84 ? -9.599 -2.404 17.443 1.00 97.94 84 ILE A CA 1
ATOM 644 C C . ILE A 1 84 ? -9.274 -1.048 18.058 1.00 97.94 84 ILE A C 1
ATOM 646 O O . ILE A 1 84 ? -8.149 -0.567 17.905 1.00 97.94 84 ILE A O 1
ATOM 650 N N . ALA A 1 85 ? -10.235 -0.451 18.755 1.00 97.75 85 ALA A N 1
ATOM 651 C CA . ALA A 1 85 ? -10.037 0.726 19.588 1.00 97.75 85 ALA A CA 1
ATOM 652 C C . ALA A 1 85 ? -9.989 0.305 21.049 1.00 97.75 85 ALA A C 1
ATOM 654 O O . ALA A 1 85 ? -10.901 -0.363 21.527 1.00 97.75 85 ALA A O 1
ATOM 655 N N . LYS A 1 86 ? -8.942 0.718 21.763 1.00 96.12 86 LYS A N 1
ATOM 656 C CA . LYS A 1 86 ? -8.767 0.407 23.180 1.00 96.12 86 LYS A CA 1
ATOM 657 C C . LYS A 1 86 ? -8.527 1.665 24.002 1.00 96.12 86 LYS A C 1
ATOM 659 O O . LYS A 1 86 ? -7.559 2.382 23.751 1.00 96.12 86 LYS A O 1
ATOM 664 N N . ASP A 1 87 ? -9.353 1.870 25.023 1.00 94.12 87 ASP A N 1
ATOM 665 C CA . ASP A 1 87 ? -9.132 2.843 26.097 1.00 94.12 87 ASP A CA 1
ATOM 666 C C . ASP A 1 87 ? -9.155 2.108 27.445 1.00 94.12 87 ASP A C 1
ATOM 668 O O . ASP A 1 87 ? -10.132 1.447 27.802 1.00 94.12 87 ASP A O 1
ATOM 672 N N . LYS A 1 88 ? -8.049 2.204 28.193 1.00 89.12 88 LYS A N 1
ATOM 673 C CA . LYS A 1 88 ? -7.814 1.465 29.447 1.00 89.12 88 LYS A CA 1
ATOM 674 C C . LYS A 1 88 ? -8.111 -0.035 29.270 1.00 89.12 88 LYS A C 1
ATOM 676 O O . LYS A 1 88 ? -7.415 -0.710 28.507 1.00 89.12 88 LYS A O 1
ATOM 681 N N . ASP A 1 89 ? -9.133 -0.539 29.956 1.00 88.25 89 ASP A N 1
ATOM 682 C CA . ASP A 1 89 ? -9.545 -1.947 29.960 1.00 88.25 89 ASP A CA 1
ATOM 683 C C . ASP A 1 89 ? -10.744 -2.227 29.042 1.00 88.25 89 ASP A C 1
ATOM 685 O O . ASP A 1 89 ? -11.280 -3.333 29.050 1.00 88.25 89 ASP A O 1
ATOM 689 N N . LYS A 1 90 ? -11.185 -1.230 28.267 1.00 92.25 90 LYS A N 1
ATOM 690 C CA . LYS A 1 90 ? -12.346 -1.329 27.382 1.00 92.25 90 LYS A CA 1
ATOM 691 C C . LYS A 1 90 ? -11.922 -1.301 25.929 1.00 92.25 90 LYS A C 1
ATOM 693 O O . LYS A 1 90 ? -10.967 -0.619 25.554 1.00 92.25 90 LYS A O 1
ATOM 698 N N . GLU A 1 91 ? -12.648 -2.060 25.124 1.00 95.12 91 GLU A N 1
ATOM 699 C CA . GLU A 1 91 ? -12.296 -2.322 23.741 1.00 95.12 91 GLU A CA 1
ATOM 700 C C . GLU A 1 91 ? -13.548 -2.361 22.872 1.00 95.12 91 GLU A C 1
ATOM 702 O O . GLU A 1 91 ? -14.555 -2.949 23.260 1.00 95.12 91 GLU A O 1
ATOM 707 N N . THR A 1 92 ? -13.447 -1.753 21.696 1.00 96.56 92 THR A N 1
ATOM 708 C CA . THR A 1 92 ? -14.457 -1.801 20.641 1.00 96.56 92 THR A CA 1
ATOM 709 C C . THR A 1 92 ? -13.787 -2.290 19.372 1.00 96.56 92 THR A C 1
ATOM 711 O O . THR A 1 92 ? -12.714 -1.808 19.004 1.00 96.56 92 THR A O 1
ATOM 714 N N . GLU A 1 93 ? -14.426 -3.220 18.670 1.00 97.06 93 GLU A N 1
ATOM 715 C CA . GLU A 1 93 ? -13.912 -3.754 17.415 1.00 97.06 93 GLU A CA 1
ATOM 716 C C . GLU A 1 93 ? -14.888 -3.521 16.262 1.00 97.06 93 GLU A C 1
ATOM 718 O O . GLU A 1 93 ? -16.106 -3.630 16.410 1.00 97.06 93 GLU A O 1
ATOM 723 N N . THR A 1 94 ? -14.348 -3.277 15.071 1.00 97.12 94 THR A N 1
ATOM 724 C CA . THR A 1 94 ? -15.114 -3.291 13.824 1.00 97.12 94 THR A CA 1
ATOM 725 C C . THR A 1 94 ? -14.361 -4.029 12.724 1.00 97.12 94 THR A C 1
ATOM 727 O O . THR A 1 94 ? -13.131 -4.104 12.718 1.00 97.12 94 THR A O 1
ATOM 730 N N . LYS A 1 95 ? -15.102 -4.605 11.774 1.00 97.06 95 LYS A N 1
ATOM 731 C CA . LYS A 1 95 ? -14.522 -5.321 10.633 1.00 97.06 95 LYS A CA 1
ATOM 732 C C . LYS A 1 95 ? -14.357 -4.385 9.448 1.00 97.06 95 LYS A C 1
ATOM 734 O O . LYS A 1 95 ? -15.334 -3.845 8.934 1.00 97.06 95 LYS A O 1
ATOM 739 N N . LEU A 1 96 ? -13.133 -4.300 8.947 1.00 97.75 96 LEU A N 1
ATOM 740 C CA . LEU A 1 96 ? -12.802 -3.657 7.687 1.00 97.75 96 LEU A CA 1
ATOM 741 C C . LEU A 1 96 ? -12.689 -4.722 6.593 1.00 97.75 96 LEU A C 1
ATOM 743 O O . LEU A 1 96 ? -11.789 -5.560 6.604 1.00 97.75 96 LEU A O 1
ATOM 747 N N . VAL A 1 97 ? -13.612 -4.694 5.634 1.00 96.69 97 VAL A N 1
ATOM 748 C CA . VAL A 1 97 ? -13.606 -5.618 4.496 1.00 96.69 97 VAL A CA 1
ATOM 749 C C . VAL A 1 97 ? -12.981 -4.928 3.292 1.00 96.69 97 VAL A C 1
ATOM 751 O O . VAL A 1 97 ? -13.556 -3.993 2.742 1.00 96.69 97 VAL A O 1
ATOM 754 N N . VAL A 1 98 ? -11.831 -5.430 2.850 1.00 96.69 98 VAL A N 1
ATOM 755 C CA . VAL A 1 98 ? -11.108 -4.914 1.687 1.00 96.69 98 VAL A CA 1
ATOM 756 C C . VAL A 1 98 ? -11.463 -5.776 0.472 1.00 96.69 98 VAL A C 1
ATOM 758 O O . VAL A 1 98 ? -11.146 -6.971 0.446 1.00 96.69 98 VAL A O 1
ATOM 761 N N . PRO A 1 99 ? -12.168 -5.232 -0.537 1.00 95.06 99 PRO A N 1
ATOM 762 C CA . PRO A 1 99 ? -12.526 -6.000 -1.721 1.00 95.06 99 PRO A CA 1
ATOM 763 C C . PRO A 1 99 ? -11.285 -6.323 -2.560 1.00 95.06 99 PRO A C 1
ATOM 765 O O . PRO A 1 99 ? -10.293 -5.594 -2.523 1.00 95.06 99 PRO A O 1
ATOM 768 N N . LYS A 1 100 ? -11.373 -7.379 -3.377 1.00 96.12 100 LYS A N 1
ATOM 769 C CA . LYS A 1 100 ? -10.320 -7.710 -4.345 1.00 96.12 100 LYS A CA 1
ATOM 770 C C . LYS A 1 100 ? -10.024 -6.524 -5.265 1.00 96.12 100 LYS A C 1
ATOM 772 O O . LYS A 1 100 ? -10.947 -5.867 -5.751 1.00 96.12 100 LYS A O 1
ATOM 777 N N . GLN A 1 101 ? -8.748 -6.280 -5.526 1.00 95.94 101 GLN A N 1
ATOM 778 C CA . GLN A 1 101 ? -8.275 -5.233 -6.423 1.00 95.94 101 GLN A CA 1
ATOM 779 C C . GLN A 1 101 ? -7.826 -5.836 -7.755 1.00 95.94 101 GLN A C 1
ATOM 781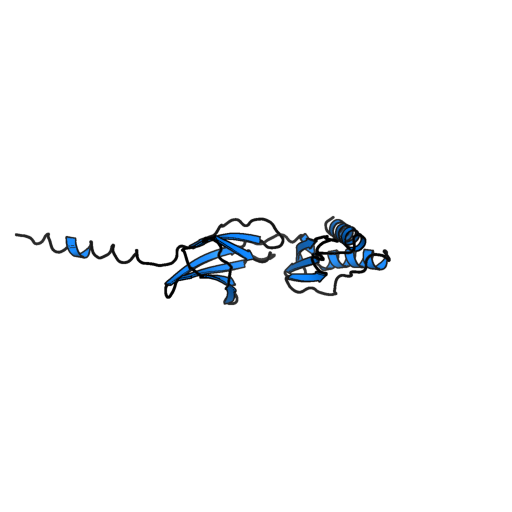 O O . GLN A 1 101 ? -7.451 -7.005 -7.841 1.00 95.94 101 GLN A O 1
ATOM 786 N N . LYS A 1 102 ? -7.867 -5.028 -8.817 1.00 95.31 102 LYS A N 1
ATOM 787 C CA . LYS A 1 102 ? -7.214 -5.388 -10.078 1.00 95.31 102 LYS A CA 1
ATOM 788 C C . LYS A 1 102 ? -5.717 -5.113 -9.951 1.00 95.31 102 LYS A C 1
ATOM 790 O O . LYS A 1 102 ? -5.340 -4.094 -9.374 1.00 95.31 102 LYS A O 1
ATOM 795 N N . LYS A 1 103 ? -4.896 -6.005 -10.503 1.00 95.50 103 LYS A N 1
ATOM 796 C CA . LYS A 1 103 ? -3.472 -5.728 -10.714 1.00 95.50 103 LYS A CA 1
ATOM 797 C C . LYS A 1 103 ? -3.294 -4.637 -11.771 1.00 95.50 103 LYS A C 1
ATOM 799 O O . LYS A 1 103 ? -4.179 -4.458 -12.609 1.00 95.50 103 LYS A O 1
ATOM 804 N N . LEU A 1 104 ? -2.159 -3.950 -11.725 1.00 95.31 104 LEU A N 1
ATOM 805 C CA . LEU A 1 104 ? -1.712 -3.037 -12.774 1.00 95.31 104 LEU A CA 1
ATOM 806 C C . LEU A 1 104 ? -1.092 -3.826 -13.927 1.00 95.31 104 LEU A C 1
ATOM 808 O O . LEU A 1 104 ? -1.555 -3.739 -15.055 1.00 95.31 104 LEU A O 1
ATOM 812 N N . VAL A 1 105 ? -0.096 -4.648 -13.604 1.00 96.69 105 VAL A N 1
ATOM 813 C CA . VAL A 1 105 ? 0.694 -5.450 -14.544 1.00 96.69 105 VAL A CA 1
ATOM 814 C C . VAL A 1 105 ? 1.237 -6.687 -13.817 1.00 96.69 105 VAL A C 1
ATOM 816 O O . VAL A 1 105 ? 1.119 -6.785 -12.588 1.00 96.69 105 VAL A O 1
ATOM 819 N N . SER A 1 106 ? 1.765 -7.678 -14.538 1.00 95.94 106 SER A N 1
ATOM 820 C CA . SER A 1 106 ? 2.588 -8.704 -13.890 1.00 95.94 106 SER A CA 1
ATOM 821 C C . SER A 1 106 ? 3.963 -8.135 -13.513 1.00 95.94 106 SER A C 1
ATOM 823 O O . SER A 1 106 ? 4.446 -7.186 -14.129 1.00 95.94 106 SER A O 1
ATOM 825 N N . TYR A 1 107 ? 4.594 -8.684 -12.478 1.00 95.69 107 TYR A N 1
ATOM 826 C CA . TYR A 1 107 ? 5.946 -8.264 -12.121 1.00 95.69 107 TYR A CA 1
ATOM 827 C C . TYR A 1 107 ? 6.957 -8.679 -13.192 1.00 95.69 107 TYR A C 1
ATOM 829 O O . TYR A 1 107 ? 7.868 -7.917 -13.492 1.00 95.69 107 TYR A O 1
ATOM 837 N N . GLU A 1 108 ? 6.767 -9.845 -13.806 1.00 95.38 108 GLU A N 1
ATOM 838 C CA . GLU A 1 108 ? 7.603 -10.323 -14.912 1.00 95.38 108 GLU A CA 1
ATOM 839 C C . GLU A 1 108 ? 7.588 -9.386 -16.122 1.00 95.38 108 GLU A C 1
ATOM 841 O O . GLU A 1 108 ? 8.660 -9.061 -16.626 1.00 95.38 108 GLU A O 1
ATOM 846 N N . ASP A 1 109 ? 6.417 -8.902 -16.547 1.00 95.88 109 ASP A N 1
ATOM 847 C CA . ASP A 1 109 ? 6.327 -7.965 -17.675 1.00 95.88 109 ASP A CA 1
ATOM 848 C C . ASP A 1 109 ? 6.996 -6.632 -17.317 1.00 95.88 109 ASP A C 1
ATOM 850 O O . ASP A 1 109 ? 7.814 -6.127 -18.085 1.00 95.88 109 ASP A O 1
ATOM 854 N N . LEU A 1 110 ? 6.724 -6.106 -16.113 1.00 95.81 110 LEU A N 1
ATOM 855 C CA . LEU A 1 110 ? 7.356 -4.879 -15.623 1.00 95.81 110 LEU A CA 1
ATOM 856 C C . LEU A 1 110 ? 8.882 -5.009 -15.583 1.00 95.81 110 LEU A C 1
ATOM 858 O O . LEU A 1 110 ? 9.599 -4.122 -16.044 1.00 95.81 110 LEU A O 1
ATOM 862 N N . LYS A 1 111 ? 9.381 -6.128 -15.052 1.00 95.44 111 LYS A N 1
ATOM 863 C CA . LYS A 1 111 ? 10.809 -6.448 -15.002 1.00 95.44 111 LYS A CA 1
ATOM 864 C C . LYS A 1 111 ? 11.400 -6.554 -16.399 1.00 95.44 111 LYS A C 1
ATOM 866 O O . LYS A 1 111 ? 12.469 -6.006 -16.633 1.00 95.44 111 LYS A O 1
ATOM 871 N N . GLY A 1 112 ? 10.706 -7.218 -17.321 1.00 94.38 112 GLY A N 1
ATOM 872 C CA . GLY A 1 112 ? 11.128 -7.333 -18.712 1.00 94.38 112 GLY A CA 1
ATOM 873 C C . GLY A 1 112 ? 11.349 -5.967 -19.357 1.00 94.38 112 GLY A C 1
ATOM 874 O O . GLY A 1 112 ? 12.404 -5.741 -19.943 1.00 94.38 112 GLY A O 1
ATOM 875 N N . GLN A 1 113 ? 10.409 -5.033 -19.185 1.00 94.06 113 GLN A N 1
ATOM 876 C CA . GLN A 1 113 ? 10.542 -3.685 -19.748 1.00 94.06 113 GLN A CA 1
ATOM 877 C C . GLN A 1 113 ? 11.629 -2.858 -19.056 1.00 94.06 113 GLN A C 1
ATOM 879 O O . GLN A 1 113 ? 12.423 -2.211 -19.735 1.00 94.06 113 GLN A O 1
ATOM 884 N N . PHE A 1 114 ? 11.713 -2.898 -17.721 1.00 93.69 114 PHE A N 1
ATOM 885 C CA . PHE A 1 114 ? 12.782 -2.210 -16.989 1.00 93.69 114 PHE A CA 1
ATOM 886 C C . PHE A 1 114 ? 14.162 -2.703 -17.407 1.00 93.69 114 PHE A C 1
ATOM 888 O O . PHE A 1 114 ? 15.042 -1.894 -17.686 1.00 93.69 114 PHE A O 1
ATOM 895 N N . ASN A 1 115 ? 14.343 -4.021 -17.477 1.00 92.25 115 ASN A N 1
ATOM 896 C CA . ASN A 1 115 ? 15.644 -4.604 -17.764 1.00 92.25 115 ASN A CA 1
ATOM 897 C C . ASN A 1 115 ? 16.022 -4.444 -19.241 1.00 92.25 115 ASN A C 1
ATOM 899 O O . ASN A 1 115 ? 17.187 -4.208 -19.530 1.00 92.25 115 ASN A O 1
ATOM 903 N N . TYR A 1 116 ? 15.055 -4.456 -20.164 1.00 91.81 116 TYR A N 1
ATOM 904 C CA . TYR A 1 116 ? 15.307 -4.078 -21.555 1.00 91.81 116 TYR A CA 1
ATOM 905 C C . TYR A 1 116 ? 15.838 -2.641 -21.669 1.00 91.81 116 TYR A C 1
ATOM 907 O O . TYR A 1 116 ? 16.843 -2.405 -22.338 1.00 91.81 116 TYR A O 1
ATOM 915 N N . ILE A 1 117 ? 15.199 -1.674 -20.999 1.00 92.00 117 ILE A N 1
ATOM 916 C CA . ILE A 1 117 ? 15.689 -0.287 -20.991 1.00 92.00 117 ILE A CA 1
ATOM 917 C C . ILE A 1 117 ? 17.063 -0.212 -20.316 1.00 92.00 117 ILE A C 1
ATOM 919 O O . ILE A 1 117 ? 17.973 0.395 -20.863 1.00 92.00 117 ILE A O 1
ATOM 923 N N . TYR A 1 118 ? 17.250 -0.878 -19.177 1.00 90.88 118 TYR A N 1
ATOM 924 C CA . TYR A 1 118 ? 18.529 -0.918 -18.457 1.00 90.88 118 TYR A CA 1
ATOM 925 C C . TYR A 1 118 ? 19.681 -1.460 -19.318 1.00 90.88 118 TYR A C 1
ATOM 927 O O . TYR A 1 118 ? 20.785 -0.930 -19.280 1.00 90.88 118 TYR A O 1
ATOM 935 N N . GLU A 1 119 ? 19.427 -2.487 -20.130 1.00 90.88 119 GLU A N 1
ATOM 936 C CA . GLU A 1 119 ? 20.422 -3.071 -21.038 1.00 90.88 119 GLU A CA 1
ATOM 937 C C . GLU A 1 119 ? 20.710 -2.207 -22.277 1.00 90.88 119 GLU A C 1
ATOM 939 O O . GLU A 1 119 ? 21.735 -2.405 -22.931 1.00 90.88 119 GLU A O 1
ATOM 944 N N . THR A 1 120 ? 19.819 -1.276 -22.630 1.00 91.56 120 THR A N 1
ATOM 945 C CA . THR A 1 120 ? 19.911 -0.474 -23.864 1.00 91.56 120 THR A CA 1
ATOM 946 C C . THR A 1 120 ? 20.248 0.998 -23.624 1.00 91.56 120 THR A C 1
ATOM 948 O O . THR A 1 120 ? 20.705 1.672 -24.547 1.00 91.56 120 THR A O 1
ATOM 951 N N . GLU A 1 121 ? 20.074 1.494 -22.401 1.00 90.50 121 GLU A N 1
ATOM 952 C CA . GLU A 1 121 ? 20.280 2.888 -22.020 1.00 90.50 121 GLU A CA 1
ATOM 953 C C . GLU A 1 121 ? 21.357 3.001 -20.931 1.00 90.50 121 GLU A C 1
ATOM 955 O O . GLU A 1 121 ? 21.088 2.789 -19.750 1.00 90.50 121 GLU A O 1
ATOM 960 N N . ASP A 1 122 ? 22.561 3.455 -21.301 1.00 85.38 122 ASP A N 1
ATOM 961 C CA . ASP A 1 122 ? 23.726 3.589 -20.397 1.00 85.38 122 ASP A CA 1
ATOM 962 C C . ASP A 1 122 ? 23.491 4.483 -19.159 1.00 85.38 122 ASP A C 1
ATOM 964 O O . ASP A 1 122 ? 24.315 4.535 -18.244 1.00 85.38 122 ASP A O 1
ATOM 968 N N . LYS A 1 123 ? 22.403 5.258 -19.153 1.00 86.44 123 LYS A N 1
ATOM 969 C CA . LYS A 1 123 ? 22.066 6.222 -18.100 1.00 86.44 123 LYS A CA 1
ATOM 970 C C . LYS A 1 123 ? 21.107 5.679 -17.051 1.00 86.44 123 LYS A C 1
ATOM 972 O O . LYS A 1 123 ? 20.982 6.327 -16.018 1.00 86.44 123 LYS A O 1
ATOM 977 N N . LEU A 1 124 ? 20.417 4.566 -17.313 1.00 88.69 124 LEU A N 1
ATOM 978 C CA . LEU A 1 124 ? 19.558 3.947 -16.310 1.00 88.69 124 LEU A CA 1
ATOM 979 C C . LEU A 1 124 ? 20.437 3.103 -15.384 1.00 88.69 124 LEU A C 1
ATOM 981 O O . LEU A 1 124 ? 20.973 2.073 -15.776 1.00 88.69 124 LEU A O 1
ATOM 985 N N . SER A 1 125 ? 20.593 3.544 -14.142 1.00 87.81 125 SER A N 1
ATOM 986 C CA . SER A 1 125 ? 21.456 2.886 -13.158 1.00 87.81 125 SER A CA 1
ATOM 987 C C . SER A 1 125 ? 20.725 1.837 -12.310 1.00 87.81 125 SER A C 1
ATOM 989 O O . SER A 1 125 ? 21.356 1.044 -11.607 1.00 87.81 125 SER A O 1
ATOM 991 N N . ILE A 1 126 ? 19.393 1.806 -12.395 1.00 88.94 126 ILE A N 1
ATOM 992 C CA . ILE A 1 126 ? 18.517 0.956 -11.588 1.00 88.94 126 ILE A CA 1
ATOM 993 C C . ILE A 1 126 ? 17.963 -0.181 -12.449 1.00 88.94 126 ILE A C 1
ATOM 995 O O . ILE A 1 126 ? 17.295 0.057 -13.452 1.00 88.94 126 ILE A O 1
ATOM 999 N N . SER A 1 127 ? 18.162 -1.418 -11.997 1.00 90.25 127 SER A N 1
ATOM 1000 C CA . SER A 1 127 ? 17.471 -2.602 -12.517 1.00 90.25 127 SER A CA 1
ATOM 1001 C C . SER A 1 127 ? 16.459 -3.123 -11.500 1.00 90.25 127 SER A C 1
ATOM 1003 O O . SER A 1 127 ? 16.566 -2.861 -10.296 1.00 90.25 127 SER A O 1
ATOM 1005 N N . LEU A 1 128 ? 15.453 -3.859 -11.977 1.00 92.50 128 LEU A N 1
ATOM 1006 C CA . LEU A 1 128 ? 14.537 -4.552 -11.079 1.00 92.50 128 LEU A CA 1
ATOM 1007 C C . LEU A 1 128 ? 15.135 -5.898 -10.641 1.00 92.50 128 LEU A C 1
ATOM 1009 O O . LEU A 1 128 ? 15.712 -6.607 -11.471 1.00 92.50 128 LEU A O 1
ATOM 1013 N N . PRO A 1 129 ? 14.993 -6.272 -9.353 1.00 90.94 129 PRO A N 1
ATOM 1014 C CA . PRO A 1 129 ? 15.503 -7.542 -8.847 1.00 90.94 129 PRO A CA 1
ATOM 1015 C C . PRO A 1 129 ? 14.782 -8.738 -9.486 1.00 90.94 129 PRO A C 1
ATOM 1017 O O . PRO A 1 129 ? 13.767 -8.605 -10.162 1.00 90.94 129 PRO A O 1
ATOM 1020 N N . ASP A 1 130 ? 15.277 -9.955 -9.265 1.00 89.06 130 ASP A N 1
ATOM 1021 C CA . ASP A 1 130 ? 14.651 -11.136 -9.873 1.00 89.06 130 ASP A CA 1
ATOM 1022 C C . ASP A 1 130 ? 13.244 -11.423 -9.351 1.00 89.06 130 ASP A C 1
ATOM 1024 O O . ASP A 1 130 ? 12.394 -11.929 -10.092 1.00 89.06 130 ASP A O 1
ATOM 1028 N N . SER A 1 131 ? 13.009 -11.064 -8.093 1.00 87.00 131 SER A N 1
ATOM 1029 C CA . SER A 1 131 ? 11.748 -11.198 -7.379 1.00 87.00 131 SER A CA 1
ATOM 1030 C C . SER A 1 131 ? 11.594 -10.054 -6.386 1.00 87.00 131 SER A C 1
ATOM 1032 O O . SER A 1 131 ? 12.590 -9.571 -5.846 1.00 87.00 131 SER A O 1
ATOM 1034 N N . ILE A 1 132 ? 10.353 -9.696 -6.073 1.00 85.88 132 ILE A N 1
ATOM 1035 C CA . ILE A 1 132 ? 10.028 -8.733 -5.019 1.00 85.88 132 ILE A CA 1
ATOM 1036 C C . ILE A 1 132 ? 9.170 -9.378 -3.942 1.00 85.88 132 ILE A C 1
ATOM 1038 O O . ILE A 1 132 ? 8.262 -10.160 -4.232 1.00 85.88 132 ILE A O 1
ATOM 1042 N N . ASN A 1 133 ? 9.426 -8.989 -2.698 1.00 83.19 133 ASN A N 1
ATOM 1043 C CA . ASN A 1 133 ? 8.481 -9.214 -1.617 1.00 83.19 133 ASN A CA 1
ATOM 1044 C C . ASN A 1 133 ? 7.351 -8.181 -1.690 1.00 83.19 133 ASN A C 1
ATOM 1046 O O . ASN A 1 133 ? 7.441 -7.168 -2.388 1.00 83.19 133 ASN A O 1
ATOM 1050 N N . SER A 1 134 ? 6.275 -8.427 -0.940 1.00 77.81 134 SER A N 1
ATOM 1051 C CA . SER A 1 134 ? 5.202 -7.445 -0.798 1.00 77.81 134 SER A CA 1
ATOM 1052 C C . SER A 1 134 ? 5.766 -6.153 -0.200 1.00 77.81 134 SER A C 1
ATOM 1054 O O . SER A 1 134 ? 6.145 -6.142 0.971 1.00 77.81 134 SER A O 1
ATOM 1056 N N . ASN A 1 135 ? 5.723 -5.066 -0.981 1.00 83.56 135 ASN A N 1
ATOM 1057 C CA . ASN A 1 135 ? 6.146 -3.713 -0.601 1.00 83.56 135 ASN A CA 1
ATOM 1058 C C . ASN A 1 135 ? 7.678 -3.527 -0.486 1.00 83.56 135 ASN A C 1
ATOM 1060 O O . ASN A 1 135 ? 8.182 -3.040 0.525 1.00 83.56 135 ASN A O 1
ATOM 1064 N N . GLU A 1 136 ? 8.404 -3.877 -1.547 1.00 84.81 136 GLU A N 1
ATOM 1065 C CA . GLU A 1 136 ? 9.853 -3.664 -1.655 1.00 84.81 136 GLU A CA 1
ATOM 1066 C C . GLU A 1 136 ? 10.182 -2.208 -2.052 1.00 84.81 136 GLU A C 1
ATOM 1068 O O . GLU A 1 136 ? 9.520 -1.619 -2.916 1.00 84.81 136 GLU A O 1
ATOM 1073 N N . GLU A 1 137 ? 11.212 -1.622 -1.433 1.00 89.69 137 GLU A N 1
ATOM 1074 C CA . GLU A 1 137 ? 11.808 -0.346 -1.852 1.00 89.69 137 GLU A CA 1
ATOM 1075 C C . GLU A 1 137 ? 13.027 -0.634 -2.730 1.00 89.69 137 GLU A C 1
ATOM 1077 O O . GLU A 1 137 ? 14.043 -1.118 -2.245 1.00 89.69 137 GLU A O 1
ATOM 1082 N N . ILE A 1 138 ? 12.903 -0.359 -4.029 1.00 90.38 138 ILE A N 1
ATOM 1083 C CA . ILE A 1 138 ? 13.941 -0.649 -5.029 1.00 90.38 138 ILE A CA 1
ATOM 1084 C C . ILE A 1 138 ? 15.090 0.355 -4.907 1.00 90.38 138 ILE A C 1
ATOM 1086 O O . ILE A 1 138 ? 16.263 -0.001 -4.918 1.00 90.38 138 ILE A O 1
ATOM 1090 N N . THR A 1 139 ? 14.729 1.628 -4.777 1.00 89.88 139 THR A N 1
ATOM 1091 C CA . THR A 1 139 ? 15.621 2.758 -4.511 1.00 89.88 139 THR A CA 1
ATOM 1092 C C . THR A 1 139 ? 14.817 3.807 -3.729 1.00 89.88 139 THR A C 1
ATOM 1094 O O . THR A 1 139 ? 13.581 3.707 -3.726 1.00 89.88 139 THR A O 1
ATOM 1097 N N . PRO A 1 140 ? 15.426 4.807 -3.060 1.00 89.50 140 PRO A N 1
ATOM 1098 C CA . PRO A 1 140 ? 14.666 5.839 -2.361 1.00 89.50 140 PRO A CA 1
ATOM 1099 C C . PRO A 1 140 ? 13.528 6.413 -3.220 1.00 89.50 140 PRO A C 1
ATOM 1101 O O . PRO A 1 140 ? 13.727 6.857 -4.343 1.00 89.50 140 PRO A O 1
ATOM 1104 N N . GLY A 1 141 ? 12.298 6.327 -2.704 1.00 88.31 141 GLY A N 1
ATOM 1105 C CA . GLY A 1 141 ? 11.062 6.765 -3.374 1.00 88.31 141 GLY A CA 1
ATOM 1106 C C . GLY A 1 141 ? 10.701 6.078 -4.697 1.00 88.31 141 GLY A C 1
ATOM 1107 O O . GLY A 1 141 ? 9.801 6.564 -5.383 1.00 88.31 141 GLY A O 1
ATOM 1108 N N . PHE A 1 142 ? 11.307 4.930 -5.006 1.00 92.88 142 PHE A N 1
ATOM 1109 C CA . PHE A 1 142 ? 10.762 3.947 -5.940 1.00 92.88 142 PHE A CA 1
ATOM 1110 C C . PHE A 1 142 ? 10.366 2.676 -5.185 1.00 92.88 142 PHE A C 1
ATOM 1112 O O . PHE A 1 142 ? 11.214 1.898 -4.744 1.00 92.88 142 PHE A O 1
ATOM 1119 N N . LYS A 1 143 ? 9.059 2.458 -5.031 1.00 93.81 143 LYS A N 1
ATOM 1120 C CA . LYS A 1 143 ? 8.514 1.292 -4.323 1.00 93.81 143 LYS A CA 1
ATOM 1121 C C . LYS A 1 143 ? 7.509 0.551 -5.181 1.00 93.81 143 LYS A C 1
ATOM 1123 O O . LYS A 1 143 ? 6.718 1.173 -5.897 1.00 93.81 143 LYS A O 1
ATOM 1128 N N . ILE A 1 144 ? 7.500 -0.769 -5.047 1.00 95.00 144 ILE A N 1
ATOM 1129 C CA . ILE A 1 144 ? 6.559 -1.642 -5.744 1.00 95.00 144 ILE A CA 1
ATOM 1130 C C . ILE A 1 144 ? 5.800 -2.471 -4.714 1.00 95.00 144 ILE A C 1
ATOM 1132 O O . ILE A 1 144 ? 6.376 -3.240 -3.943 1.00 95.00 144 ILE A O 1
ATOM 1136 N N . MET A 1 145 ? 4.475 -2.340 -4.726 1.00 95.44 145 MET A N 1
ATOM 1137 C CA . MET A 1 145 ? 3.594 -3.208 -3.962 1.00 95.44 145 MET A CA 1
ATOM 1138 C C . MET A 1 145 ? 3.195 -4.386 -4.833 1.00 95.44 145 MET A C 1
ATOM 1140 O O . MET A 1 145 ? 2.614 -4.196 -5.906 1.00 95.44 145 MET A O 1
ATOM 1144 N N . SER A 1 146 ? 3.446 -5.593 -4.341 1.00 95.62 146 SER A N 1
ATOM 1145 C CA . SER A 1 146 ? 3.091 -6.829 -5.023 1.00 95.62 146 SER A CA 1
ATOM 1146 C C . SER A 1 146 ? 2.207 -7.737 -4.181 1.00 95.62 146 SER A C 1
ATOM 1148 O O . SER A 1 146 ? 2.265 -7.746 -2.953 1.00 95.62 146 SER A O 1
ATOM 1150 N N . ASP A 1 147 ? 1.399 -8.520 -4.888 1.00 95.31 147 ASP A N 1
ATOM 1151 C CA . ASP A 1 147 ? 0.687 -9.687 -4.379 1.00 95.31 147 ASP A CA 1
ATOM 1152 C C . ASP A 1 147 ? 1.086 -10.891 -5.246 1.00 95.31 147 ASP A C 1
ATOM 1154 O O . ASP A 1 147 ? 0.506 -11.153 -6.308 1.00 95.31 147 ASP A O 1
ATOM 1158 N N . GLY A 1 148 ? 2.182 -11.549 -4.858 1.00 93.19 148 GLY A N 1
ATOM 1159 C CA . GLY A 1 148 ? 2.882 -12.516 -5.707 1.00 93.19 148 GLY A CA 1
ATOM 1160 C C . GLY A 1 148 ? 3.432 -11.855 -6.978 1.00 93.19 148 GLY A C 1
ATOM 1161 O O . GLY A 1 148 ? 4.017 -10.779 -6.919 1.00 93.19 148 GLY A O 1
ATOM 1162 N N . ASN A 1 149 ? 3.196 -12.462 -8.147 1.00 94.62 149 ASN A N 1
ATOM 1163 C CA . ASN A 1 149 ? 3.594 -11.904 -9.453 1.00 94.62 149 ASN A CA 1
ATOM 1164 C C . ASN A 1 149 ? 2.701 -10.731 -9.921 1.00 94.62 149 ASN A C 1
ATOM 1166 O O . ASN A 1 149 ? 2.751 -10.327 -11.078 1.00 94.62 149 ASN A O 1
ATOM 1170 N N . ASN A 1 150 ? 1.813 -10.205 -9.077 1.00 96.12 150 ASN A N 1
ATOM 1171 C CA . ASN A 1 150 ? 0.904 -9.129 -9.461 1.00 96.12 150 ASN A CA 1
ATOM 1172 C C . ASN A 1 150 ? 1.394 -7.809 -8.878 1.00 96.12 150 ASN A C 1
ATOM 1174 O O . ASN A 1 150 ? 1.403 -7.648 -7.661 1.00 96.12 150 ASN A O 1
ATOM 1178 N N . VAL A 1 151 ? 1.749 -6.852 -9.733 1.00 96.56 151 VAL A N 1
ATOM 1179 C CA . VAL A 1 151 ? 2.039 -5.483 -9.301 1.00 96.56 151 VAL A CA 1
ATOM 1180 C C . VAL A 1 151 ? 0.717 -4.779 -9.035 1.00 96.56 151 VAL A C 1
ATOM 1182 O O . VAL A 1 151 ? -0.142 -4.680 -9.913 1.00 96.56 151 VAL A O 1
ATOM 1185 N N . MET A 1 152 ? 0.538 -4.297 -7.810 1.00 96.19 152 MET A N 1
ATOM 1186 C CA . MET A 1 152 ? -0.729 -3.746 -7.330 1.00 96.19 152 MET A CA 1
ATOM 1187 C C . MET A 1 152 ? -0.711 -2.221 -7.243 1.00 96.19 152 MET A C 1
ATOM 1189 O O . MET A 1 152 ? -1.740 -1.572 -7.445 1.00 96.19 152 MET A O 1
ATOM 1193 N N . SER A 1 153 ? 0.450 -1.644 -6.949 1.00 95.56 153 SER A N 1
ATOM 1194 C CA . SER A 1 153 ? 0.706 -0.208 -7.014 1.00 95.56 153 SER A CA 1
ATOM 1195 C C . SER A 1 153 ? 2.201 0.063 -7.122 1.00 95.56 153 SER A C 1
ATOM 1197 O O . SER A 1 153 ? 3.032 -0.741 -6.698 1.00 95.56 153 SER A O 1
ATOM 1199 N N . ILE A 1 154 ? 2.528 1.217 -7.694 1.00 95.06 154 ILE A N 1
ATOM 1200 C CA . ILE A 1 154 ? 3.892 1.722 -7.812 1.00 95.06 154 ILE A CA 1
ATOM 1201 C C . ILE A 1 154 ? 3.905 3.123 -7.206 1.00 95.06 154 ILE A C 1
ATOM 1203 O O . ILE A 1 154 ? 2.992 3.915 -7.455 1.00 95.06 154 ILE A O 1
ATOM 1207 N N . LEU A 1 155 ? 4.906 3.410 -6.379 1.00 94.62 155 LEU A N 1
ATOM 1208 C CA . LEU A 1 155 ? 5.223 4.759 -5.930 1.00 94.62 155 LEU A CA 1
ATOM 1209 C C . LEU A 1 155 ? 6.525 5.166 -6.601 1.00 94.62 155 LEU A C 1
ATOM 1211 O O . LEU A 1 155 ? 7.523 4.469 -6.451 1.00 94.62 155 LEU A O 1
ATOM 1215 N N . LEU A 1 156 ? 6.490 6.285 -7.315 1.00 93.75 156 LEU A N 1
ATOM 1216 C CA . LEU A 1 156 ? 7.649 6.871 -7.962 1.00 93.75 156 LEU A CA 1
ATOM 1217 C C . LEU A 1 156 ? 7.688 8.359 -7.620 1.00 93.75 156 LEU A C 1
ATOM 1219 O O . LEU A 1 1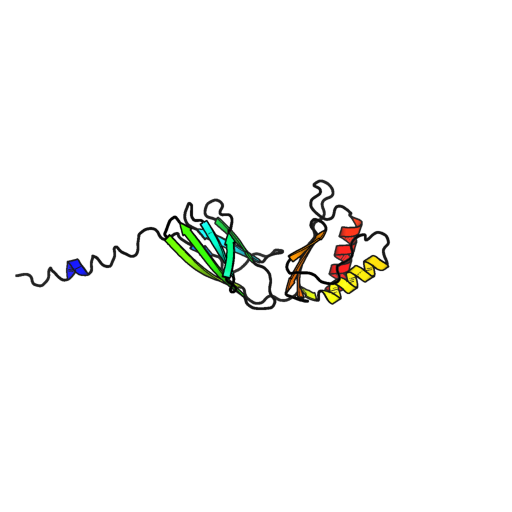56 ? 6.763 9.097 -7.961 1.00 93.75 156 LEU A O 1
ATOM 1223 N N . THR A 1 157 ? 8.745 8.783 -6.940 1.00 93.75 157 THR A N 1
ATOM 1224 C CA . THR A 1 157 ? 8.955 10.172 -6.526 1.00 93.75 157 THR A CA 1
ATOM 1225 C C . THR A 1 157 ? 10.303 10.650 -7.042 1.00 93.75 157 THR A C 1
ATOM 1227 O O . THR A 1 157 ? 11.284 9.922 -6.932 1.00 93.75 157 THR A O 1
ATOM 1230 N N . TYR A 1 158 ? 10.356 11.878 -7.553 1.00 93.06 158 TYR A N 1
ATOM 1231 C CA . TYR A 1 158 ? 11.594 12.578 -7.893 1.00 93.06 158 TYR A CA 1
ATOM 1232 C C . TYR A 1 158 ? 11.768 13.786 -6.971 1.00 93.06 158 TYR A C 1
ATOM 1234 O O . TYR A 1 158 ? 10.850 14.600 -6.850 1.00 93.06 158 TYR A O 1
ATOM 1242 N N . SER A 1 159 ? 12.936 13.913 -6.343 1.00 90.19 159 SER A N 1
ATOM 1243 C CA . SER A 1 159 ? 13.367 15.152 -5.687 1.00 90.19 159 SER A CA 1
ATOM 1244 C C . SER A 1 159 ? 14.885 15.231 -5.699 1.00 90.19 159 SER A C 1
ATOM 1246 O O . SER A 1 159 ? 15.564 14.397 -5.104 1.00 90.19 159 SER A O 1
ATOM 1248 N N . SER A 1 160 ? 15.415 16.263 -6.347 1.00 83.81 160 SER A N 1
ATOM 1249 C CA . SER A 1 160 ? 16.844 16.578 -6.328 1.00 83.81 160 SER A CA 1
ATOM 1250 C C . SER A 1 160 ? 17.260 17.416 -5.116 1.00 83.81 160 SER A C 1
ATOM 1252 O O . SER A 1 160 ? 18.448 17.503 -4.825 1.00 83.81 160 SER A O 1
ATOM 1254 N N . GLU A 1 161 ? 16.311 18.061 -4.430 1.00 84.44 161 GLU A N 1
ATOM 1255 C CA . GLU A 1 161 ? 16.602 19.034 -3.364 1.00 84.44 161 GLU A CA 1
ATOM 1256 C C . GLU A 1 161 ? 16.583 18.399 -1.969 1.00 84.44 161 GLU A C 1
ATOM 1258 O O . GLU A 1 161 ? 17.442 18.700 -1.143 1.00 84.44 161 GLU A O 1
ATOM 1263 N N . ASP A 1 162 ? 15.655 17.471 -1.722 1.00 80.69 162 ASP A N 1
ATOM 1264 C CA . ASP A 1 162 ? 15.418 16.933 -0.377 1.00 80.69 162 ASP A CA 1
ATOM 1265 C C . ASP A 1 162 ? 16.070 15.561 -0.129 1.00 80.69 162 ASP A C 1
ATOM 1267 O O . ASP A 1 162 ? 15.934 15.003 0.958 1.00 80.69 162 ASP A O 1
ATOM 1271 N N . ASN A 1 163 ? 16.756 14.979 -1.125 1.00 73.19 163 ASN A N 1
ATOM 1272 C CA . ASN A 1 163 ? 17.175 13.564 -1.134 1.00 73.19 163 ASN A CA 1
ATOM 1273 C C . ASN A 1 163 ? 16.015 12.581 -0.844 1.00 73.19 163 ASN A C 1
ATOM 1275 O O . ASN A 1 163 ? 16.223 11.481 -0.330 1.00 73.19 163 ASN A O 1
ATOM 1279 N N . ILE A 1 164 ? 14.780 12.982 -1.160 1.00 81.12 164 ILE A N 1
ATOM 1280 C CA . ILE A 1 164 ? 13.567 12.174 -1.003 1.00 81.12 164 ILE A CA 1
ATOM 1281 C C . ILE A 1 164 ? 13.104 11.738 -2.394 1.00 81.12 164 ILE A C 1
ATOM 1283 O O . ILE A 1 164 ? 12.447 12.494 -3.102 1.00 81.12 164 ILE A O 1
ATOM 1287 N N . GLY A 1 165 ? 13.402 10.502 -2.785 1.00 86.56 165 GLY A N 1
ATOM 1288 C CA . GLY A 1 165 ? 13.022 9.976 -4.098 1.00 86.56 165 GLY A CA 1
ATOM 1289 C C . GLY A 1 165 ? 14.208 9.585 -4.962 1.00 86.56 165 GLY A C 1
ATOM 1290 O O . GLY A 1 165 ? 15.345 9.556 -4.494 1.00 86.56 165 GLY A O 1
ATOM 1291 N N . ILE A 1 166 ? 13.920 9.283 -6.227 1.00 90.50 166 ILE A N 1
ATOM 1292 C CA . ILE A 1 166 ? 14.943 9.103 -7.247 1.00 90.50 166 ILE A CA 1
ATOM 1293 C C . ILE A 1 166 ? 15.572 10.476 -7.470 1.00 90.50 166 ILE A C 1
ATOM 1295 O O . ILE A 1 166 ? 14.893 11.414 -7.885 1.00 90.50 166 ILE A O 1
ATOM 1299 N N . THR A 1 167 ? 16.850 10.609 -7.133 1.00 90.81 167 THR A N 1
ATOM 1300 C CA . THR A 1 167 ? 17.589 11.872 -7.250 1.00 90.81 167 THR A CA 1
ATOM 1301 C C . THR A 1 167 ? 18.158 12.080 -8.651 1.00 90.81 167 THR A C 1
ATOM 1303 O O . THR A 1 167 ? 18.369 13.221 -9.059 1.00 90.81 167 THR A O 1
ATOM 1306 N N . ASP A 1 168 ? 18.370 11.000 -9.409 1.00 91.44 168 ASP A N 1
ATOM 1307 C CA . ASP A 1 168 ? 18.779 11.066 -10.809 1.00 91.44 168 ASP A CA 1
ATOM 1308 C C . ASP A 1 168 ? 17.562 11.240 -11.736 1.00 91.44 168 ASP A C 1
ATOM 1310 O O . ASP A 1 168 ? 16.610 10.455 -11.746 1.00 91.44 168 ASP A O 1
ATOM 1314 N N . TYR A 1 169 ? 17.582 12.313 -12.525 1.00 91.06 169 TYR A N 1
ATOM 1315 C CA . TYR A 1 169 ? 16.477 12.661 -13.417 1.00 91.06 169 TYR A CA 1
ATOM 1316 C C . TYR A 1 169 ? 16.310 11.675 -14.586 1.00 91.06 169 TYR A C 1
ATOM 1318 O O . TYR A 1 169 ? 15.186 11.456 -15.052 1.00 91.06 169 TYR A O 1
ATOM 1326 N N . ASN A 1 170 ? 17.404 11.075 -15.069 1.00 92.56 170 ASN A N 1
ATOM 1327 C CA . ASN A 1 170 ? 17.338 10.073 -16.128 1.00 92.56 170 ASN A CA 1
ATOM 1328 C C . ASN A 1 170 ? 16.719 8.791 -15.580 1.00 92.56 170 ASN A C 1
ATOM 1330 O O . ASN A 1 170 ? 15.768 8.297 -16.181 1.00 92.56 170 ASN A O 1
ATOM 1334 N N . ASP A 1 171 ? 17.171 8.316 -14.417 1.00 93.12 171 ASP A N 1
ATOM 1335 C CA . ASP A 1 171 ? 16.585 7.148 -13.750 1.00 93.12 171 ASP A CA 1
ATOM 1336 C C . ASP A 1 171 ? 15.073 7.313 -13.563 1.00 93.12 171 ASP A C 1
ATOM 1338 O O . ASP A 1 171 ? 14.301 6.399 -13.861 1.00 93.12 171 ASP A O 1
ATOM 1342 N N . PHE A 1 172 ? 14.623 8.497 -13.139 1.00 94.00 172 PHE A N 1
ATOM 1343 C CA . PHE A 1 172 ? 13.198 8.793 -13.004 1.00 94.00 172 PHE A CA 1
ATOM 1344 C C . PHE A 1 172 ? 12.461 8.745 -14.350 1.00 94.00 172 PHE A C 1
ATOM 1346 O O . PHE A 1 172 ? 11.420 8.096 -14.467 1.00 94.00 172 PHE A O 1
ATOM 1353 N N . THR A 1 173 ? 13.009 9.397 -15.378 1.00 94.44 173 THR A N 1
ATOM 1354 C CA . THR A 1 173 ? 12.402 9.458 -16.717 1.00 94.44 173 THR A CA 1
ATOM 1355 C C . THR A 1 173 ? 12.292 8.070 -17.349 1.00 94.44 173 THR A C 1
ATOM 1357 O O . THR A 1 173 ? 11.226 7.693 -17.840 1.00 94.44 173 THR A O 1
ATOM 1360 N N . TYR A 1 174 ? 13.364 7.280 -17.295 1.00 94.19 174 TYR A N 1
ATOM 1361 C CA . TYR A 1 174 ? 13.385 5.921 -17.830 1.00 94.19 174 TYR A CA 1
ATOM 1362 C C . TYR A 1 174 ? 12.506 4.968 -17.015 1.00 94.19 174 TYR A C 1
ATOM 1364 O O . TYR A 1 174 ? 11.832 4.124 -17.602 1.00 94.19 174 TYR A O 1
ATOM 1372 N N . SER A 1 175 ? 12.411 5.149 -15.693 1.00 94.12 175 SER A N 1
ATOM 1373 C CA . SER A 1 175 ? 11.469 4.388 -14.860 1.00 94.12 175 SER A CA 1
ATOM 1374 C C . SER A 1 175 ? 10.016 4.632 -15.275 1.00 94.12 175 SER A C 1
ATOM 1376 O O . SER A 1 175 ? 9.234 3.687 -15.360 1.00 94.12 175 SER A O 1
ATOM 1378 N N . ILE A 1 176 ? 9.641 5.881 -15.585 1.00 94.69 176 ILE A N 1
ATOM 1379 C CA . ILE A 1 176 ? 8.310 6.188 -16.133 1.00 94.69 176 ILE A CA 1
ATOM 1380 C C . ILE A 1 176 ? 8.112 5.489 -17.478 1.00 94.69 176 ILE A C 1
ATOM 1382 O O . ILE A 1 176 ? 7.074 4.858 -17.677 1.00 94.69 176 ILE A O 1
ATOM 1386 N N . ALA A 1 177 ? 9.091 5.573 -18.383 1.00 93.69 177 ALA A N 1
ATOM 1387 C CA . ALA A 1 177 ? 9.006 4.945 -19.699 1.00 93.69 177 ALA A CA 1
ATOM 1388 C C . ALA A 1 177 ? 8.804 3.423 -19.595 1.00 93.69 177 ALA A C 1
ATOM 1390 O O . ALA A 1 177 ? 7.872 2.896 -20.202 1.00 93.69 177 ALA A O 1
ATOM 1391 N N . ALA A 1 178 ? 9.591 2.739 -18.758 1.00 92.56 178 ALA A N 1
ATOM 1392 C CA . ALA A 1 178 ? 9.457 1.304 -18.506 1.00 92.56 178 ALA A CA 1
ATOM 1393 C C . ALA A 1 178 ? 8.057 0.940 -17.987 1.00 92.56 178 ALA A C 1
ATOM 1395 O O . ALA A 1 178 ? 7.431 -0.001 -18.478 1.00 92.56 178 ALA A O 1
ATOM 1396 N N . ILE A 1 179 ? 7.537 1.706 -17.018 1.00 94.38 179 ILE A N 1
ATOM 1397 C CA . ILE A 1 179 ? 6.191 1.496 -16.469 1.00 94.38 179 ILE A CA 1
ATOM 1398 C C . ILE A 1 179 ? 5.136 1.665 -17.562 1.00 94.38 179 ILE A C 1
ATOM 1400 O O . ILE A 1 179 ? 4.257 0.817 -17.677 1.00 94.38 179 ILE A O 1
ATOM 1404 N N . MET A 1 180 ? 5.215 2.728 -18.367 1.00 94.38 180 MET A N 1
ATOM 1405 C CA . MET A 1 180 ? 4.253 2.973 -19.445 1.00 94.38 180 MET A CA 1
ATOM 1406 C C . MET A 1 180 ? 4.265 1.841 -20.476 1.00 94.38 180 MET A C 1
ATOM 1408 O O . MET A 1 180 ? 3.206 1.307 -20.782 1.00 94.38 180 MET A O 1
ATOM 1412 N N . MET A 1 181 ? 5.448 1.401 -20.912 1.00 92.88 181 MET A N 1
ATOM 1413 C CA . MET A 1 181 ? 5.604 0.280 -21.850 1.00 92.88 181 MET A CA 1
ATOM 1414 C C . MET A 1 181 ? 5.063 -1.048 -21.309 1.00 92.88 181 MET A C 1
ATOM 1416 O O . MET A 1 181 ? 4.718 -1.931 -22.084 1.00 92.88 181 MET A O 1
ATOM 1420 N N . SER A 1 182 ? 5.006 -1.209 -19.986 1.00 92.75 182 SER A N 1
ATOM 1421 C CA . SER A 1 182 ? 4.503 -2.430 -19.347 1.00 92.75 182 SER A CA 1
ATOM 1422 C C . SER A 1 182 ? 2.979 -2.457 -19.208 1.00 92.75 182 SER A C 1
ATOM 1424 O O . SER A 1 182 ? 2.410 -3.514 -18.946 1.00 92.75 182 SER A O 1
ATOM 1426 N N . LEU A 1 183 ? 2.325 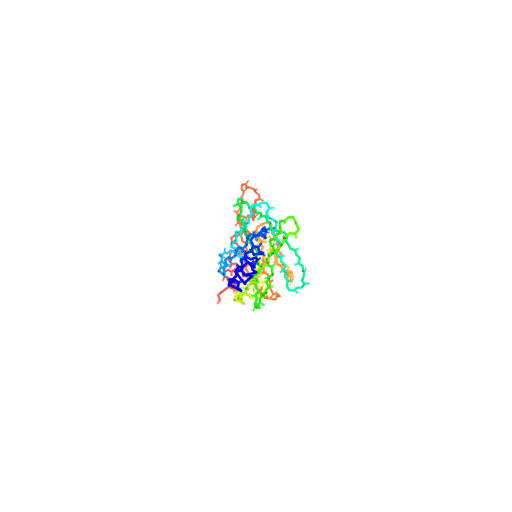-1.295 -19.276 1.00 90.06 183 LEU A N 1
ATOM 1427 C CA . LEU A 1 183 ? 0.884 -1.155 -19.045 1.00 90.06 183 LEU A CA 1
ATOM 1428 C C . LEU A 1 183 ? 0.049 -1.190 -20.335 1.00 90.06 183 LEU A C 1
ATOM 1430 O O . LEU A 1 183 ? -1.171 -1.343 -20.226 1.00 90.06 183 LEU A O 1
ATOM 1434 N N . ASP A 1 184 ? 0.686 -1.026 -21.497 1.00 70.94 184 ASP A N 1
ATOM 1435 C CA . ASP A 1 184 ? 0.076 -1.123 -22.834 1.00 70.94 184 ASP A CA 1
ATOM 1436 C C . ASP A 1 184 ? -0.185 -2.584 -23.254 1.00 70.94 184 ASP A C 1
ATOM 1438 O O . ASP A 1 184 ? -1.261 -2.840 -23.850 1.00 70.94 184 ASP A O 1
#

Secondary structure (DSSP, 8-state):
--SSSSHHHHTTSTTSSS-S-PPPEEE-SSPBPSSSEEEEEEE-TTPEEEEE-TT--EEEE-EETTEEEEEE---SS-EEEEEEEEETTEEEEEEEEEPPPPPSEEHHHHHHHHHHHHHH-TT------S---TTEEEETTEEEEEETTEEEEEEE-B-SSSS-SB--HHHHHHHHHHHHHHH-

Sequence (184 aa):
MKKGIVLGLILLLSFVLYGCGEPELDISKDPGKGYYLQYKGTTSDEAKITLKNESGETKKLDVEKNSFTALVPRLTSKAIYTVIAKDKDKETETKLVVPKQKKLVSYEDLKGQFNYIYETEDKLSISLPDSINSNEEITPGFKIMSDGNNVMSILLTYSSEDNIGITDYNDFTYSIAAIMMSLD

Foldseek 3Di:
DDPPPPVVVVVVVVVPPPDDDAKDKDKDQAFDDDQFTKIKMFIDPPKWKWKAWPVGDIDTWDADPRMTIDGHAAAQAKTKIWIWIDDDPHIDIDIHIRHGADFQFFQVLLQVLQVVCVVVPVQQPFHDDPADDAWDDRDAQWTFGDDGRGTHGTGADEDCPPPHGDNDPVNSVSSVVSSVSRRD

Organism: Listeria monocytogenes (NCBI:txid1639)

Radius of gyration: 24.69 Å; chains: 1; bounding box: 77×33×71 Å